Protein AF-A0A2N1SXP7-F1 (afdb_monomer)

Mean predicted aligned error: 11.72 Å

pLDDT: mean 85.47, std 11.16, range [32.25, 96.44]

Sequence (350 aa):
MTKESATSSKENAQSTKLSIAKMISTNVEEFRTEASKVFGAFSKKERSILKKLDGKCVESQSVLAAWENELLPLNNNLEEKHKDANFKKSLAKNLYLDKDEIQAELDQIITKRKAEILNKFILGVYPINKKFKKSVYKKQRKHLRMLVSKPEADILQLKNHQTDYLAYKAAAKKNNIAVIDPCDSKSVRKKVILQIEAEQRQVLTAESDRLYEIKNRLNSITAMSGGVLIDILDKKWDLITILSLRDQYEKAISKLPKKDANNAIKRLEIFDKETSSFRNEQTNKLVINAEQVSLATARTITKDIDSILLRVFDLTDKQKDQLTQNSKEYSELNKEQAAIIEKQNKRLNR

Solvent-accessible surface area (backbone atoms only — not comparable to full-atom values): 19303 Å² total; per-residue (Å²): 130,73,66,64,57,59,48,52,53,51,52,51,55,50,50,52,51,53,49,53,53,48,32,53,76,75,37,57,66,61,38,33,55,52,43,22,50,45,32,44,70,41,38,62,67,58,53,51,54,41,58,49,43,43,51,102,90,43,53,39,68,59,52,54,51,45,39,60,71,55,50,46,56,54,52,50,52,52,53,51,54,70,68,33,66,66,54,52,52,51,50,27,68,76,67,76,47,54,79,70,57,43,51,56,50,51,53,52,52,49,52,53,49,52,53,52,51,52,51,50,51,46,39,66,79,52,62,84,44,87,90,50,61,78,66,79,52,51,62,29,50,51,47,49,53,63,55,68,72,45,61,67,68,60,54,53,48,52,50,50,38,50,51,53,37,51,52,48,51,51,52,27,62,76,69,72,49,78,61,54,43,73,63,53,56,72,69,58,37,52,55,41,50,53,50,49,52,50,53,51,50,52,52,51,49,53,52,51,52,48,50,49,51,45,51,55,49,48,54,50,54,40,60,40,82,81,30,51,65,44,59,37,52,77,70,66,51,62,63,68,63,54,52,50,46,43,53,51,44,53,54,57,41,69,73,40,59,73,77,51,51,72,31,68,67,58,48,49,55,46,48,52,60,69,42,42,67,58,51,55,54,51,38,52,58,55,40,72,72,40,96,64,79,41,76,66,50,48,50,52,49,43,52,54,50,50,55,52,51,50,58,60,61,70,45,49,71,72,53,49,53,49,50,55,52,46,52,52,51,51,53,52,48,53,53,51,49,52,54,53,52,52,54,51,52,65,60,71,79,107

Radius of gyration: 40.03 Å; Cα contacts (8 Å, |Δi|>4): 187; chains: 1; bounding box: 95×48×109 Å

Nearest PDB structures (foldseek):
  8iyj-assembly1_U0  TM=1.983E-01  e=7.875E+00  Mus musculus
  7rro-assembly1_C8  TM=1.540E-01  e=6.904E+00  Bos taurus
  8iyj-assembly1_C1  TM=1.441E-01  e=5.793E+00  Mus musculus
  8to0-assembly1_AK  TM=1.659E-01  e=9.805E+00  Mus musculus

Foldseek 3Di:
DVPVVVVVVVVVLVVVLVVLVVCVVPPLVVLQVVLQVLLQLQAPVLVVLQVLLDAPPAHSLNLLVLCVPPLVVVLVVLVVCLPDPVNLVVCCVVVVDDSVVSNVVSVVVSVVVSVVSLVVSLCVRPPCDPVPDNPRCPRSSVSSVVLVPDDPVVSVSSSVSVSSNVSSVVSCVVVVHQHARPNDDPVVNVVSVVVVVVVVVVVVVVLVVLLVVLVVLLVVLCPPLPNLLVLCVVLPHDLVVLVVLLVQLVVVLVPDDPVLSPDPVSSVVSNCVSCVVVLVVSLVVVLVPDPDNDPVSSVVSSVSVVVSSVSQNPDDPVSSVVSVVSNVSNVVSVVVSVVSVVVVVVVVVD

Structure (mmCIF, N/CA/C/O backbone):
data_AF-A0A2N1SXP7-F1
#
_entry.id   AF-A0A2N1SXP7-F1
#
loop_
_atom_site.group_PDB
_atom_site.id
_atom_site.type_symbol
_atom_site.label_atom_id
_atom_site.label_alt_id
_atom_site.label_comp_id
_atom_site.label_asym_id
_atom_site.label_entity_id
_atom_site.label_seq_id
_atom_site.pdbx_PDB_ins_code
_atom_site.Cartn_x
_atom_site.Cartn_y
_atom_site.Cartn_z
_atom_site.occupancy
_atom_site.B_iso_or_equiv
_atom_site.auth_seq_id
_atom_site.auth_comp_id
_atom_site.auth_asym_id
_atom_site.auth_atom_id
_atom_site.pdbx_PDB_model_num
ATOM 1 N N . MET A 1 1 ? 25.575 -21.356 -22.640 1.00 39.72 1 MET A N 1
ATOM 2 C CA . MET A 1 1 ? 25.429 -20.201 -21.724 1.00 39.72 1 MET A CA 1
ATOM 3 C C . MET A 1 1 ? 24.212 -19.303 -22.020 1.00 39.72 1 MET A C 1
ATOM 5 O O . MET A 1 1 ? 24.028 -18.312 -21.337 1.00 39.72 1 MET A O 1
ATOM 9 N N . THR A 1 2 ? 23.320 -19.642 -22.963 1.00 38.91 2 THR A N 1
ATOM 10 C CA . THR A 1 2 ? 22.124 -18.834 -23.313 1.00 38.91 2 THR A CA 1
ATOM 11 C C . THR A 1 2 ? 20.831 -19.229 -22.586 1.00 38.91 2 THR A C 1
ATOM 13 O O . THR A 1 2 ? 19.856 -18.487 -22.636 1.00 38.91 2 THR A O 1
ATOM 16 N N . LYS A 1 3 ? 20.791 -20.382 -21.900 1.00 32.66 3 LYS A N 1
ATOM 17 C CA . LYS A 1 3 ? 19.609 -20.809 -21.126 1.00 32.66 3 LYS A CA 1
ATOM 18 C C . LYS A 1 3 ? 19.532 -20.166 -19.736 1.00 32.66 3 LYS A C 1
ATOM 20 O O . LYS A 1 3 ? 18.428 -19.872 -19.301 1.00 32.66 3 LYS A O 1
ATOM 25 N N . GLU A 1 4 ? 20.669 -19.891 -19.095 1.00 32.25 4 GLU A N 1
ATOM 26 C CA . GLU A 1 4 ? 20.727 -19.340 -17.728 1.00 32.25 4 GLU A CA 1
ATOM 27 C C . GLU A 1 4 ? 20.390 -17.839 -17.654 1.00 32.25 4 GLU A C 1
ATOM 29 O O . GLU A 1 4 ? 19.780 -17.391 -16.684 1.00 32.25 4 GLU A O 1
ATOM 34 N N . SER A 1 5 ? 20.687 -17.055 -18.699 1.00 38.09 5 SER A N 1
ATOM 35 C CA . SER A 1 5 ? 20.317 -15.629 -18.754 1.00 38.09 5 SER A CA 1
ATOM 36 C C . SER A 1 5 ? 18.810 -15.415 -18.968 1.00 38.09 5 SER A C 1
ATOM 38 O O . SER A 1 5 ? 18.220 -14.488 -18.410 1.00 38.09 5 SER A O 1
ATOM 40 N N . ALA A 1 6 ? 18.157 -16.307 -19.720 1.00 38.19 6 ALA A N 1
ATOM 41 C CA . ALA A 1 6 ? 16.719 -16.255 -19.981 1.00 38.19 6 ALA A CA 1
ATOM 42 C C . ALA A 1 6 ? 15.867 -16.711 -18.779 1.00 38.19 6 ALA A C 1
ATOM 44 O O . ALA A 1 6 ? 14.759 -16.202 -18.590 1.00 38.19 6 ALA A O 1
ATOM 45 N N . THR A 1 7 ? 16.364 -17.643 -17.956 1.00 36.84 7 THR A N 1
ATOM 46 C CA . THR A 1 7 ? 15.725 -18.031 -16.685 1.00 36.84 7 THR A CA 1
ATOM 47 C C . THR A 1 7 ? 15.916 -16.965 -15.608 1.00 36.84 7 THR A C 1
ATOM 49 O O . THR A 1 7 ? 14.930 -16.571 -14.990 1.00 36.84 7 THR A O 1
ATOM 52 N N . SER A 1 8 ? 17.116 -16.384 -15.483 1.00 38.94 8 SER A N 1
ATOM 53 C CA . SER A 1 8 ? 17.398 -15.289 -14.537 1.00 38.94 8 SER A CA 1
ATOM 54 C C . SER A 1 8 ? 16.545 -14.033 -14.795 1.00 38.94 8 SER A C 1
ATOM 56 O O . SER A 1 8 ? 16.007 -13.430 -13.865 1.00 38.94 8 SER A O 1
ATOM 58 N N . SER A 1 9 ? 16.326 -13.663 -16.064 1.00 47.19 9 SER A N 1
ATOM 59 C CA . SER A 1 9 ? 15.460 -12.529 -16.428 1.00 47.19 9 SER A CA 1
ATOM 60 C C . SER A 1 9 ? 13.975 -12.774 -16.106 1.00 47.19 9 SER A C 1
ATOM 62 O O . SER A 1 9 ? 13.274 -11.850 -15.683 1.00 47.19 9 SER A O 1
ATOM 64 N N . LYS A 1 10 ? 13.488 -14.014 -16.261 1.00 49.50 10 LYS A N 1
ATOM 65 C CA . LYS A 1 10 ? 12.099 -14.387 -15.938 1.00 49.50 10 LYS A CA 1
ATOM 66 C C . LYS A 1 10 ? 11.851 -14.463 -14.432 1.00 49.50 10 LYS A C 1
ATOM 68 O O . LYS A 1 10 ? 10.825 -13.962 -13.977 1.00 49.50 10 LYS A O 1
ATOM 73 N N . GLU A 1 11 ? 12.787 -15.022 -13.669 1.00 47.53 11 GLU A N 1
ATOM 74 C CA . GLU A 1 11 ? 12.708 -15.090 -12.204 1.00 47.53 11 GLU A CA 1
ATOM 75 C C . GLU A 1 11 ? 12.772 -13.697 -11.568 1.00 47.53 11 GLU A C 1
ATOM 77 O O . GLU A 1 11 ? 11.937 -13.376 -10.720 1.00 47.53 11 GLU A O 1
ATOM 82 N N . ASN A 1 12 ? 13.652 -12.816 -12.058 1.00 55.62 12 ASN A N 1
ATOM 83 C CA . ASN A 1 12 ? 13.701 -11.423 -11.608 1.00 55.62 12 ASN A CA 1
ATOM 84 C C . ASN A 1 12 ? 12.415 -10.658 -11.952 1.00 55.62 12 ASN A C 1
ATOM 86 O O . ASN A 1 12 ? 11.852 -9.991 -11.090 1.00 55.62 12 ASN A O 1
ATOM 90 N N . ALA A 1 13 ? 11.870 -10.804 -13.165 1.00 56.94 13 ALA A N 1
ATOM 91 C CA . ALA A 1 13 ? 10.614 -10.147 -13.535 1.00 56.94 13 ALA A CA 1
ATOM 92 C C . ALA A 1 13 ? 9.408 -10.644 -12.713 1.00 56.94 13 ALA A C 1
ATOM 94 O O . ALA A 1 13 ? 8.468 -9.884 -12.463 1.00 56.94 13 ALA A O 1
ATOM 95 N N . GLN A 1 14 ? 9.411 -11.913 -12.297 1.00 59.44 14 GLN A N 1
ATOM 96 C CA . GLN A 1 14 ? 8.364 -12.496 -11.460 1.00 59.44 14 GLN A CA 1
ATOM 97 C C . GLN A 1 14 ? 8.510 -12.074 -9.990 1.00 59.44 14 GLN A C 1
ATOM 99 O O . GLN A 1 14 ? 7.510 -11.718 -9.366 1.00 59.44 14 GLN A O 1
ATOM 104 N N . SER A 1 15 ? 9.742 -11.993 -9.483 1.00 61.88 15 SER A N 1
ATOM 105 C CA . SER A 1 15 ? 10.073 -11.442 -8.163 1.00 61.88 15 SER A CA 1
ATOM 106 C C . SER A 1 15 ? 9.672 -9.966 -8.037 1.00 61.88 15 SER A C 1
ATOM 108 O O . SER A 1 15 ? 8.954 -9.593 -7.107 1.00 61.88 15 SER A O 1
ATOM 110 N N . THR A 1 16 ? 10.000 -9.129 -9.029 1.00 65.38 16 THR A N 1
ATOM 111 C CA . THR A 1 16 ? 9.616 -7.707 -9.043 1.00 65.38 16 THR A CA 1
ATOM 112 C C . THR A 1 16 ? 8.096 -7.531 -9.098 1.00 65.38 16 THR A C 1
ATOM 114 O O . THR A 1 16 ? 7.543 -6.699 -8.383 1.00 65.38 16 THR A O 1
ATOM 117 N N . LYS A 1 17 ? 7.378 -8.350 -9.880 1.00 70.75 17 LYS A N 1
ATOM 118 C CA . LYS A 1 17 ? 5.903 -8.316 -9.929 1.00 70.75 17 LYS A CA 1
ATOM 119 C C . LYS A 1 17 ? 5.255 -8.719 -8.602 1.00 70.75 17 LYS A C 1
ATOM 121 O O . LYS A 1 17 ? 4.291 -8.074 -8.190 1.00 70.75 17 LYS A O 1
ATOM 126 N N . LEU A 1 18 ? 5.768 -9.760 -7.944 1.00 68.25 18 LEU A N 1
ATOM 127 C CA . LEU A 1 18 ? 5.296 -10.200 -6.625 1.00 68.25 18 LEU A CA 1
ATOM 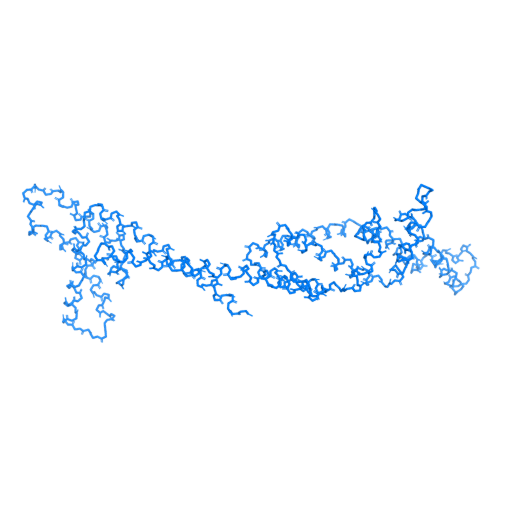128 C C . LEU A 1 18 ? 5.575 -9.139 -5.553 1.00 68.25 18 LEU A C 1
ATOM 130 O O . LEU A 1 18 ? 4.704 -8.852 -4.733 1.00 68.25 18 LEU A O 1
ATOM 134 N N . SER A 1 19 ? 6.745 -8.502 -5.613 1.00 77.62 19 SER A N 1
ATOM 135 C CA . SER A 1 19 ? 7.121 -7.388 -4.739 1.00 77.62 19 SER A CA 1
ATOM 136 C C . SER A 1 19 ? 6.182 -6.185 -4.905 1.00 77.62 19 SER A C 1
ATOM 138 O O . SER A 1 19 ? 5.612 -5.707 -3.925 1.00 77.62 19 SER A O 1
ATOM 140 N N . ILE A 1 20 ? 5.905 -5.766 -6.147 1.00 81.44 20 ILE A N 1
ATOM 141 C CA . ILE A 1 20 ? 4.976 -4.662 -6.442 1.00 81.44 20 ILE A CA 1
ATOM 142 C C . ILE A 1 20 ? 3.555 -4.974 -5.948 1.00 81.44 20 ILE A C 1
ATOM 144 O O . ILE A 1 20 ? 2.912 -4.124 -5.333 1.00 81.44 20 ILE A O 1
ATOM 148 N N . ALA A 1 21 ? 3.055 -6.190 -6.189 1.00 78.94 21 ALA A N 1
ATOM 149 C CA . ALA A 1 21 ? 1.725 -6.593 -5.730 1.00 78.94 21 ALA A CA 1
ATOM 150 C C . ALA A 1 21 ? 1.621 -6.568 -4.196 1.00 78.94 21 ALA A C 1
ATOM 152 O O . ALA A 1 21 ? 0.630 -6.079 -3.649 1.00 78.94 21 ALA A O 1
ATOM 153 N N . LYS A 1 22 ? 2.672 -7.026 -3.504 1.00 82.12 22 LYS A N 1
ATOM 154 C CA . LYS A 1 22 ? 2.757 -6.974 -2.043 1.00 82.12 22 LYS A CA 1
ATOM 155 C C . LYS A 1 22 ? 2.738 -5.530 -1.535 1.00 82.12 22 LYS A C 1
ATOM 157 O O . LYS A 1 22 ? 1.927 -5.230 -0.660 1.00 82.12 22 LYS A O 1
ATOM 162 N N . MET A 1 23 ? 3.535 -4.633 -2.126 1.00 81.00 23 MET A N 1
ATOM 163 C CA . MET A 1 23 ? 3.549 -3.209 -1.758 1.00 81.00 23 MET A CA 1
ATOM 164 C C . MET A 1 23 ? 2.167 -2.573 -1.906 1.00 81.00 23 MET A C 1
ATOM 166 O O . MET A 1 23 ? 1.692 -1.944 -0.971 1.00 81.00 23 MET A O 1
ATOM 170 N N . ILE A 1 24 ? 1.474 -2.805 -3.023 1.00 83.56 24 ILE A N 1
ATOM 171 C CA . ILE A 1 24 ? 0.128 -2.256 -3.246 1.00 83.56 24 ILE A CA 1
ATOM 172 C C . ILE A 1 24 ? -0.874 -2.766 -2.201 1.00 83.56 24 ILE A C 1
ATOM 174 O O . ILE A 1 24 ? -1.668 -1.983 -1.687 1.00 83.56 24 ILE A O 1
ATOM 178 N N . SER A 1 25 ? -0.824 -4.059 -1.866 1.00 79.81 25 SER A N 1
ATOM 179 C CA . SER A 1 25 ? -1.740 -4.660 -0.885 1.00 79.81 25 SER A CA 1
ATOM 180 C C . SER A 1 25 ? -1.491 -4.205 0.556 1.00 79.81 25 SER A C 1
ATOM 182 O O . SER A 1 25 ? -2.420 -4.170 1.357 1.00 79.81 2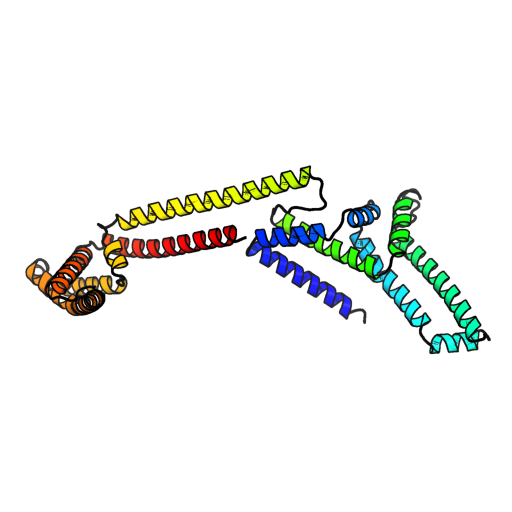5 SER A O 1
ATOM 184 N N . THR A 1 26 ? -0.241 -3.870 0.892 1.00 80.12 26 THR A N 1
ATOM 185 C CA . THR A 1 26 ? 0.163 -3.541 2.266 1.00 80.12 26 THR A CA 1
ATOM 186 C C . THR A 1 26 ? 0.172 -2.031 2.501 1.00 80.12 26 THR A C 1
ATOM 188 O O . THR A 1 26 ? -0.320 -1.567 3.528 1.00 80.12 26 THR A O 1
ATOM 191 N N . ASN A 1 27 ? 0.726 -1.254 1.564 1.00 81.19 27 ASN A N 1
ATOM 192 C CA . ASN A 1 27 ? 0.878 0.190 1.693 1.00 81.19 27 ASN A CA 1
ATOM 193 C C . ASN A 1 27 ? 0.987 0.912 0.335 1.00 81.19 27 ASN A C 1
ATOM 195 O O . ASN A 1 27 ? 2.045 0.975 -0.297 1.00 81.19 27 ASN A O 1
ATOM 199 N N . VAL A 1 28 ? -0.109 1.554 -0.072 1.00 86.75 28 VAL A N 1
ATOM 200 C CA . VAL A 1 28 ? -0.191 2.319 -1.327 1.00 86.75 28 VAL A CA 1
ATOM 201 C C . VAL A 1 28 ? 0.786 3.502 -1.365 1.00 86.75 28 VAL A C 1
ATOM 203 O O . VAL A 1 28 ? 1.298 3.831 -2.434 1.00 86.75 28 VAL A O 1
ATOM 206 N N . GLU A 1 29 ? 1.102 4.124 -0.226 1.00 85.44 29 GLU A N 1
ATOM 207 C CA . GLU A 1 29 ? 2.026 5.268 -0.187 1.00 85.44 29 GLU A CA 1
ATOM 208 C C . GLU A 1 29 ? 3.483 4.844 -0.404 1.00 85.44 29 GLU A C 1
ATOM 210 O O . GLU A 1 29 ? 4.230 5.511 -1.120 1.00 85.44 29 GLU A O 1
ATOM 215 N N . GLU A 1 30 ? 3.888 3.691 0.132 1.00 86.44 30 GLU A N 1
ATOM 216 C CA . GLU A 1 30 ? 5.207 3.118 -0.175 1.00 86.44 30 GLU A CA 1
ATOM 217 C C . GLU A 1 30 ? 5.323 2.816 -1.667 1.00 86.44 30 GLU A C 1
ATOM 219 O O . GLU A 1 30 ? 6.297 3.219 -2.304 1.00 86.44 30 GLU A O 1
ATOM 224 N N . PHE A 1 31 ? 4.281 2.224 -2.257 1.00 91.06 31 PHE A N 1
ATOM 225 C CA . PHE A 1 31 ? 4.228 2.020 -3.701 1.00 91.06 31 PHE A CA 1
ATOM 226 C C . PHE A 1 31 ? 4.354 3.343 -4.478 1.00 91.06 31 PHE A C 1
ATOM 228 O O . PHE A 1 31 ? 5.125 3.411 -5.433 1.00 91.06 31 PHE A O 1
ATOM 235 N N . ARG A 1 32 ? 3.652 4.411 -4.071 1.00 90.50 32 ARG A N 1
ATOM 236 C CA . ARG A 1 32 ? 3.746 5.739 -4.711 1.00 90.50 32 ARG A CA 1
ATOM 237 C C . ARG A 1 32 ? 5.157 6.311 -4.662 1.00 90.50 32 ARG A C 1
ATOM 239 O O . ARG A 1 32 ? 5.634 6.821 -5.677 1.00 90.50 32 ARG A O 1
ATOM 246 N N . THR A 1 33 ? 5.817 6.240 -3.507 1.00 89.94 33 THR A N 1
ATOM 247 C CA . THR A 1 33 ? 7.180 6.770 -3.353 1.00 89.94 33 THR A CA 1
ATOM 248 C C . THR A 1 33 ? 8.177 6.020 -4.229 1.00 89.94 33 THR A C 1
ATOM 250 O O . THR A 1 33 ? 8.955 6.654 -4.944 1.00 89.94 33 THR A O 1
ATOM 253 N N . GLU A 1 34 ? 8.113 4.690 -4.254 1.00 91.00 34 GLU A N 1
ATOM 254 C CA . GLU A 1 34 ? 9.023 3.875 -5.053 1.00 91.00 34 GLU A CA 1
ATOM 255 C C . GLU A 1 34 ? 8.752 4.026 -6.554 1.00 91.00 34 GLU A C 1
ATOM 257 O O . GLU A 1 34 ? 9.671 4.260 -7.340 1.00 91.00 34 GLU A O 1
ATOM 262 N N . ALA A 1 35 ? 7.480 4.028 -6.957 1.00 92.38 35 ALA A N 1
ATOM 263 C CA . ALA A 1 35 ? 7.091 4.271 -8.340 1.00 92.38 35 ALA A CA 1
ATOM 264 C C . ALA A 1 35 ? 7.537 5.663 -8.824 1.00 92.38 35 ALA A C 1
ATOM 266 O O . ALA A 1 35 ? 8.035 5.794 -9.941 1.00 92.38 35 ALA A O 1
ATOM 267 N N . SER A 1 36 ? 7.436 6.696 -7.979 1.00 92.31 36 SER A N 1
ATOM 268 C CA . SER A 1 36 ? 7.924 8.049 -8.285 1.00 92.31 36 SER A CA 1
ATOM 269 C C . SER A 1 36 ? 9.443 8.083 -8.494 1.00 92.31 36 SER A C 1
ATOM 271 O O . SER A 1 36 ? 9.917 8.714 -9.444 1.00 92.31 36 SER A O 1
ATOM 273 N N . LYS A 1 37 ? 10.221 7.353 -7.679 1.00 92.69 37 LYS A N 1
ATOM 274 C CA . LYS A 1 37 ? 11.676 7.213 -7.879 1.00 92.69 37 LYS A CA 1
ATOM 275 C C . LYS A 1 37 ? 11.997 6.524 -9.202 1.00 92.69 37 LYS A C 1
ATOM 277 O O . LYS A 1 37 ? 12.806 7.045 -9.965 1.00 92.69 37 LYS A O 1
ATOM 282 N N . VAL A 1 38 ? 11.331 5.408 -9.509 1.00 93.06 38 VAL A N 1
ATOM 283 C CA . VAL A 1 38 ? 11.503 4.678 -10.779 1.00 93.06 38 VAL A CA 1
ATOM 284 C C . VAL A 1 38 ? 11.144 5.569 -11.971 1.00 93.06 38 VAL A C 1
ATOM 286 O O . VAL A 1 38 ? 11.864 5.620 -12.969 1.00 93.06 38 VAL A O 1
ATOM 289 N N . PHE A 1 39 ? 10.062 6.342 -11.863 1.00 92.56 39 PHE A N 1
ATOM 290 C CA . PHE A 1 39 ? 9.667 7.297 -12.896 1.00 92.56 39 PHE A CA 1
ATOM 291 C C . PHE A 1 39 ? 10.703 8.419 -13.046 1.00 92.56 39 PHE A C 1
ATOM 293 O O . PHE A 1 39 ? 11.001 8.828 -14.169 1.00 92.56 39 PHE A O 1
ATOM 300 N N . GLY A 1 40 ? 11.287 8.887 -11.942 1.00 90.94 40 GLY A N 1
ATOM 301 C CA . GLY A 1 40 ? 12.367 9.871 -11.935 1.00 90.94 40 GLY A CA 1
ATOM 302 C C . GLY A 1 40 ? 13.667 9.362 -12.564 1.00 90.94 40 GLY A C 1
ATOM 303 O O . GLY A 1 40 ? 14.297 10.108 -13.313 1.00 90.94 40 GLY A O 1
ATOM 304 N N . ALA A 1 41 ? 14.034 8.101 -12.310 1.00 92.12 41 ALA A N 1
ATOM 305 C CA . ALA A 1 41 ? 15.226 7.461 -12.870 1.00 92.12 41 ALA A CA 1
ATOM 306 C C . ALA A 1 41 ? 15.163 7.369 -14.402 1.00 92.12 41 ALA A C 1
ATOM 308 O O . ALA A 1 41 ? 16.162 7.597 -15.081 1.00 92.12 41 ALA A O 1
ATOM 309 N N . PHE A 1 42 ? 13.973 7.124 -14.958 1.00 92.81 42 PHE A N 1
ATOM 310 C CA . PHE A 1 42 ? 13.761 7.146 -16.400 1.00 92.81 42 PHE A CA 1
ATOM 311 C C . PHE A 1 42 ? 13.580 8.581 -16.916 1.00 92.81 42 PHE A C 1
ATOM 313 O O . PHE A 1 42 ? 12.476 9.136 -16.944 1.00 92.81 42 PHE A O 1
ATOM 320 N N . SER A 1 43 ? 14.674 9.194 -17.359 1.00 91.94 43 SER A N 1
ATOM 321 C CA . SER A 1 43 ? 14.735 10.609 -17.721 1.00 91.94 43 SER A CA 1
ATOM 322 C C . SER A 1 43 ? 13.928 10.967 -18.979 1.00 91.94 43 SER A C 1
ATOM 324 O O . SER A 1 43 ? 13.685 10.157 -19.879 1.00 91.94 43 SER A O 1
ATOM 326 N N . LYS A 1 44 ? 13.582 12.256 -19.131 1.00 90.50 44 LYS A N 1
ATOM 327 C CA . LYS A 1 44 ? 12.914 12.766 -20.349 1.00 90.50 44 LYS A CA 1
ATOM 328 C C . LYS A 1 44 ? 13.716 12.502 -21.631 1.00 90.50 44 LYS A C 1
ATOM 330 O O . LYS A 1 44 ? 13.122 12.299 -22.692 1.00 90.50 44 LYS A O 1
ATOM 335 N N . LYS A 1 45 ? 15.053 12.532 -21.554 1.00 90.06 45 LYS A N 1
ATOM 336 C CA . LYS A 1 45 ? 15.936 12.304 -22.710 1.00 90.06 45 LYS A CA 1
ATOM 337 C C . LYS A 1 45 ? 15.848 10.853 -23.173 1.00 90.06 45 LYS A C 1
ATOM 339 O O . LYS A 1 45 ? 15.637 10.613 -24.358 1.00 90.06 45 LYS A O 1
ATOM 344 N N . GLU A 1 46 ? 15.938 9.910 -22.244 1.00 90.44 46 GLU A N 1
ATOM 345 C CA . GLU A 1 46 ? 15.808 8.475 -22.510 1.00 90.44 46 GLU A CA 1
ATOM 346 C C . GLU A 1 46 ? 14.424 8.129 -23.075 1.00 90.44 46 GLU A C 1
ATOM 348 O O . GLU A 1 46 ? 14.326 7.511 -24.137 1.00 90.44 46 GLU A O 1
ATOM 353 N N . ARG A 1 47 ? 13.353 8.650 -22.461 1.00 92.00 47 ARG A N 1
ATOM 354 C CA . ARG A 1 47 ? 11.976 8.533 -22.977 1.00 92.00 47 ARG A CA 1
ATOM 355 C C . ARG A 1 47 ? 11.847 9.049 -24.408 1.00 92.00 47 ARG A C 1
ATOM 357 O O . ARG A 1 47 ? 11.191 8.431 -25.242 1.00 92.00 47 ARG A O 1
ATOM 364 N N . SER A 1 48 ? 12.476 10.187 -24.709 1.00 90.88 48 SER A N 1
ATOM 365 C CA . SER A 1 48 ? 12.476 10.774 -26.054 1.00 90.88 48 SER A CA 1
ATOM 366 C C . SER A 1 48 ? 13.218 9.902 -27.067 1.00 90.88 48 SER A C 1
ATOM 368 O O . SER A 1 48 ? 12.773 9.789 -28.208 1.00 90.88 48 SER A O 1
ATOM 370 N N . ILE A 1 49 ? 14.334 9.282 -26.671 1.00 89.94 49 ILE A N 1
ATOM 371 C CA . ILE A 1 49 ? 15.090 8.356 -27.523 1.00 89.94 49 ILE A CA 1
ATOM 372 C C . ILE A 1 49 ? 14.221 7.149 -27.878 1.00 89.94 49 ILE A C 1
ATOM 374 O O . ILE A 1 49 ? 14.074 6.852 -29.061 1.00 89.94 49 ILE A O 1
ATOM 378 N N . LEU A 1 50 ? 13.590 6.515 -26.889 1.00 90.62 50 LEU A N 1
ATOM 379 C CA . LEU A 1 50 ? 12.741 5.342 -27.115 1.00 90.62 50 LEU A CA 1
ATOM 380 C C . LEU A 1 50 ? 11.496 5.687 -27.939 1.00 90.62 50 LEU A C 1
ATOM 382 O O . LEU A 1 50 ? 11.208 5.014 -28.924 1.00 90.62 50 LEU A O 1
ATOM 386 N N . LYS A 1 51 ? 10.857 6.830 -27.665 1.00 89.56 51 LYS A N 1
ATOM 387 C CA . LYS A 1 51 ? 9.726 7.326 -28.466 1.00 89.56 51 LYS A CA 1
ATOM 388 C C . LYS A 1 51 ? 10.082 7.573 -29.938 1.00 89.56 51 LYS A C 1
ATOM 390 O O . LYS A 1 51 ? 9.222 7.496 -30.809 1.00 89.56 51 LYS A O 1
ATOM 395 N N . LYS A 1 52 ? 11.341 7.907 -30.242 1.00 89.88 52 LYS A N 1
ATOM 396 C CA . LYS A 1 52 ? 11.827 8.075 -31.626 1.00 89.88 52 LYS A CA 1
ATOM 397 C C . LYS A 1 52 ? 12.088 6.746 -32.335 1.00 89.88 52 LYS A C 1
ATOM 399 O O . LYS A 1 52 ? 12.230 6.750 -33.560 1.00 89.88 52 LYS A O 1
ATOM 404 N N . LEU A 1 53 ? 12.198 5.650 -31.585 1.00 87.38 53 LEU A N 1
ATOM 405 C CA . LEU A 1 53 ? 12.268 4.301 -32.134 1.00 87.38 53 LEU A CA 1
ATOM 406 C C . LEU A 1 53 ? 10.869 3.779 -32.435 1.00 87.38 53 LEU A C 1
ATOM 408 O O . LEU A 1 53 ? 10.706 3.149 -33.469 1.00 87.38 53 LEU A O 1
ATOM 412 N N . ASP A 1 54 ? 9.866 4.117 -31.623 1.00 85.88 54 ASP A N 1
ATOM 413 C CA . ASP A 1 54 ? 8.491 3.677 -31.861 1.00 85.88 54 ASP A CA 1
ATOM 414 C C . ASP A 1 54 ? 8.039 3.956 -33.313 1.00 85.88 54 ASP A C 1
ATOM 416 O O . ASP A 1 54 ? 8.128 5.065 -33.863 1.00 85.88 54 ASP A O 1
ATOM 420 N N . GLY A 1 55 ? 7.583 2.891 -33.964 1.00 78.38 55 GLY A N 1
ATOM 421 C CA . GLY A 1 55 ? 7.028 2.888 -35.308 1.00 78.38 55 GLY A CA 1
ATOM 422 C C . GLY A 1 55 ? 5.559 2.474 -35.293 1.00 78.38 55 GLY A C 1
ATOM 423 O O . GLY A 1 55 ? 5.012 2.098 -34.267 1.00 78.38 55 GLY A O 1
ATOM 424 N N . LYS A 1 56 ? 4.906 2.479 -36.462 1.00 77.25 56 LYS A N 1
ATOM 425 C CA . LYS A 1 56 ? 3.486 2.082 -36.570 1.00 77.25 56 LYS A CA 1
ATOM 426 C C . LYS A 1 56 ? 3.185 0.649 -36.100 1.00 77.25 56 LYS A C 1
ATOM 428 O O . LYS A 1 56 ? 2.054 0.372 -35.734 1.00 77.25 56 LYS A O 1
ATOM 433 N N . CYS A 1 57 ? 4.170 -0.244 -36.174 1.00 71.75 57 CYS A N 1
ATOM 434 C CA . CYS A 1 57 ? 4.021 -1.673 -35.880 1.00 71.75 57 CYS A CA 1
ATOM 435 C C . CYS A 1 57 ? 5.185 -2.221 -35.040 1.00 71.75 57 CYS A C 1
ATOM 437 O O . CYS A 1 57 ? 5.326 -3.430 -34.919 1.00 71.75 57 CYS A O 1
ATOM 439 N N . VAL A 1 58 ? 6.068 -1.349 -34.545 1.00 80.62 58 VAL A N 1
ATOM 440 C CA . VAL A 1 58 ? 7.281 -1.746 -33.821 1.00 80.62 58 VAL A CA 1
ATOM 441 C C . VAL A 1 58 ? 7.372 -0.885 -32.575 1.00 80.62 58 VAL A C 1
ATOM 443 O O . VAL A 1 58 ? 7.454 0.339 -32.680 1.00 80.62 58 VAL A O 1
ATOM 446 N N . GLU A 1 59 ? 7.353 -1.529 -31.416 1.00 87.19 59 GLU A N 1
ATOM 447 C CA . GLU A 1 59 ? 7.507 -0.876 -30.120 1.00 87.19 59 GLU A CA 1
ATOM 448 C C . GLU A 1 59 ? 8.981 -0.855 -29.714 1.00 87.19 59 GLU A C 1
ATOM 450 O O . GLU A 1 59 ? 9.723 -1.814 -29.942 1.00 87.19 59 GLU A O 1
ATOM 455 N N . SER A 1 60 ? 9.417 0.225 -29.072 1.00 87.50 60 SER A N 1
ATOM 456 C CA . SER A 1 60 ? 10.784 0.377 -28.561 1.00 87.50 60 SER A CA 1
ATOM 457 C C . SER A 1 60 ? 11.222 -0.765 -27.639 1.00 87.50 60 SER A C 1
ATOM 459 O O . SER A 1 60 ? 12.381 -1.171 -27.706 1.00 87.50 60 SER A O 1
ATOM 461 N N . GLN A 1 61 ? 10.308 -1.345 -26.854 1.00 88.75 61 GLN A N 1
ATOM 462 C CA . GLN A 1 61 ? 10.597 -2.520 -26.027 1.00 88.75 61 GLN A CA 1
ATOM 463 C C . GLN A 1 61 ? 11.022 -3.726 -26.879 1.00 88.75 61 GLN A C 1
ATOM 465 O O . GLN A 1 61 ? 12.007 -4.393 -26.561 1.00 88.75 61 GLN A O 1
ATOM 470 N N . SER A 1 62 ? 10.326 -3.984 -27.990 1.00 87.06 62 SER A N 1
ATOM 471 C CA . SER A 1 62 ? 10.674 -5.057 -28.927 1.00 87.06 62 SER A CA 1
ATOM 472 C C . SER A 1 62 ? 12.017 -4.800 -29.608 1.00 87.06 62 SER A C 1
ATOM 474 O O . SER A 1 62 ? 12.776 -5.736 -29.833 1.00 87.06 62 SER A O 1
ATOM 476 N N . VAL A 1 63 ? 12.346 -3.535 -29.894 1.00 89.19 63 VAL A N 1
ATOM 477 C CA . VAL A 1 63 ? 13.644 -3.148 -30.473 1.00 89.19 63 VAL A CA 1
ATOM 478 C C . VAL A 1 63 ? 14.792 -3.439 -29.508 1.00 89.19 63 VAL A C 1
ATOM 480 O O . VAL A 1 63 ? 15.805 -3.994 -29.928 1.00 89.19 63 VAL A O 1
ATOM 483 N N . LEU A 1 64 ? 14.649 -3.083 -28.226 1.00 90.44 64 LEU A N 1
ATOM 484 C CA . LEU A 1 64 ? 15.670 -3.370 -27.212 1.00 90.44 64 LEU A CA 1
ATOM 485 C C . LEU A 1 64 ? 15.804 -4.874 -26.949 1.00 90.44 64 LEU A C 1
ATOM 487 O O . LEU A 1 64 ? 16.919 -5.367 -26.798 1.00 90.44 64 LEU A O 1
ATOM 491 N N . ALA A 1 65 ? 14.690 -5.611 -26.950 1.00 88.69 65 ALA A N 1
ATOM 492 C CA . ALA A 1 65 ? 14.716 -7.066 -26.840 1.00 88.69 65 ALA A CA 1
ATOM 493 C C . ALA A 1 65 ? 15.420 -7.716 -28.044 1.00 88.69 65 ALA A C 1
ATOM 495 O O . ALA A 1 65 ? 16.226 -8.623 -27.861 1.00 88.69 65 ALA A O 1
ATOM 496 N N . ALA A 1 66 ? 15.164 -7.244 -29.267 1.00 89.12 66 ALA A N 1
ATOM 497 C CA . ALA A 1 66 ? 15.857 -7.731 -30.458 1.00 89.12 66 ALA A CA 1
ATOM 498 C C . ALA A 1 66 ? 17.356 -7.388 -30.417 1.00 89.12 66 ALA A C 1
ATOM 500 O O . ALA A 1 66 ? 18.190 -8.212 -30.776 1.00 89.12 66 ALA A O 1
ATOM 501 N N . TRP A 1 67 ? 17.725 -6.198 -29.933 1.00 92.50 67 TRP A N 1
ATOM 502 C CA . TRP A 1 67 ? 19.130 -5.815 -29.765 1.00 92.50 67 TRP A CA 1
ATOM 503 C C . TRP A 1 67 ? 19.879 -6.774 -28.830 1.00 92.50 67 TRP A C 1
ATOM 505 O O . TRP A 1 67 ? 20.939 -7.276 -29.198 1.00 92.50 67 TRP A O 1
ATOM 515 N N . GLU A 1 68 ? 19.312 -7.067 -27.662 1.00 90.62 68 GLU A N 1
ATOM 516 C CA . GLU A 1 68 ? 19.926 -7.951 -26.667 1.00 90.62 68 GLU A CA 1
ATOM 517 C C . GLU A 1 68 ? 19.986 -9.414 -27.128 1.00 90.62 68 GLU A C 1
ATOM 519 O O . GLU A 1 68 ? 20.970 -10.099 -26.866 1.00 90.62 68 GLU A O 1
ATOM 524 N N . ASN A 1 69 ? 18.950 -9.904 -27.815 1.00 89.06 69 ASN A N 1
ATOM 525 C CA . ASN A 1 69 ? 18.867 -11.318 -28.191 1.00 89.06 69 ASN A CA 1
ATOM 526 C C . ASN A 1 69 ? 19.532 -11.637 -29.537 1.00 89.06 69 ASN A C 1
ATOM 528 O O . ASN A 1 69 ? 19.989 -12.760 -29.734 1.00 89.06 69 ASN A O 1
ATOM 532 N N . GLU A 1 70 ? 19.583 -10.683 -30.468 1.00 89.19 70 GLU A N 1
ATOM 533 C CA . GLU A 1 70 ? 20.083 -10.920 -31.827 1.00 89.19 70 GLU A CA 1
ATOM 534 C C . GLU A 1 70 ? 21.422 -10.227 -32.081 1.00 89.19 70 GLU A C 1
ATOM 536 O O . GLU A 1 70 ? 22.355 -10.858 -32.572 1.00 89.19 70 GLU A O 1
ATOM 541 N N . LEU A 1 71 ? 21.546 -8.935 -31.758 1.00 88.94 71 LEU A N 1
ATOM 542 C CA . LEU A 1 71 ? 22.737 -8.163 -32.122 1.00 88.94 71 LEU A CA 1
ATOM 543 C C . LEU A 1 71 ? 23.881 -8.336 -31.120 1.00 88.94 71 LEU A C 1
ATOM 545 O O . LEU A 1 71 ? 25.031 -8.520 -31.525 1.00 88.94 71 LEU A O 1
ATOM 549 N N . LEU A 1 72 ? 23.574 -8.267 -29.826 1.00 89.25 72 LEU A N 1
ATOM 550 C CA . LEU A 1 72 ? 24.570 -8.335 -28.763 1.00 89.25 72 LEU A CA 1
ATOM 551 C C . LEU A 1 72 ? 25.373 -9.653 -28.780 1.00 89.25 72 LEU A C 1
ATOM 553 O O . LEU A 1 72 ? 26.602 -9.580 -28.775 1.00 89.25 72 LEU A O 1
ATOM 557 N N . PRO A 1 73 ? 24.762 -10.849 -28.920 1.00 90.88 73 PRO A N 1
ATOM 558 C CA . PRO A 1 73 ? 25.514 -12.103 -28.938 1.00 90.88 73 PRO A CA 1
ATOM 559 C C . PRO A 1 73 ? 26.431 -12.218 -30.160 1.00 90.88 73 PRO A C 1
ATOM 561 O O . PRO A 1 73 ? 27.524 -12.773 -30.067 1.00 90.88 73 PRO A O 1
ATOM 564 N N . LEU A 1 74 ? 26.009 -11.673 -31.307 1.00 88.56 74 LEU A N 1
ATOM 565 C CA . LEU A 1 74 ? 26.826 -11.649 -32.520 1.00 88.56 74 LEU A CA 1
ATOM 566 C C . LEU A 1 74 ? 28.046 -10.738 -32.360 1.00 88.56 74 LEU A C 1
ATOM 568 O O . LEU A 1 74 ? 29.138 -11.105 -32.790 1.00 88.56 74 LEU A O 1
ATOM 572 N N . ASN A 1 75 ? 27.875 -9.578 -31.722 1.00 87.44 75 ASN A N 1
ATOM 573 C CA . ASN A 1 75 ? 28.988 -8.684 -31.415 1.00 87.44 75 ASN A CA 1
ATOM 574 C C . ASN A 1 75 ? 29.951 -9.310 -30.400 1.00 87.44 75 ASN A C 1
ATOM 576 O O . ASN A 1 75 ? 31.158 -9.252 -30.617 1.00 87.44 75 ASN A O 1
ATOM 580 N N . ASN A 1 76 ? 29.433 -9.959 -29.354 1.00 88.56 76 ASN A N 1
ATOM 581 C CA . ASN A 1 76 ? 30.257 -10.618 -28.340 1.00 88.56 76 ASN A CA 1
ATOM 582 C C . ASN A 1 76 ? 31.065 -11.775 -28.934 1.00 88.56 76 ASN A C 1
ATOM 584 O O . ASN A 1 76 ? 32.259 -11.863 -28.687 1.00 88.56 76 ASN A O 1
ATOM 588 N N . ASN A 1 77 ? 30.465 -12.594 -29.801 1.00 88.88 77 ASN A N 1
ATOM 589 C CA . ASN A 1 77 ? 31.190 -13.659 -30.499 1.00 88.88 77 ASN A CA 1
ATOM 590 C C . ASN A 1 77 ? 32.306 -13.093 -31.398 1.00 88.88 77 ASN A C 1
ATOM 592 O O . ASN A 1 77 ? 33.423 -13.604 -31.401 1.00 88.88 77 ASN A O 1
ATOM 596 N N . LEU A 1 78 ? 32.051 -11.995 -32.121 1.00 86.44 78 LEU A N 1
ATOM 597 C CA . LEU A 1 78 ? 33.100 -11.337 -32.909 1.00 86.44 78 LEU A CA 1
ATOM 598 C C . LEU A 1 78 ? 34.242 -10.802 -32.037 1.00 86.44 78 LEU A C 1
ATOM 600 O O . LEU A 1 78 ? 35.397 -10.931 -32.427 1.00 86.44 78 LEU A O 1
ATOM 604 N N . GLU A 1 79 ? 33.936 -10.239 -30.869 1.00 86.25 79 GLU A N 1
ATOM 605 C CA . GLU A 1 79 ? 34.934 -9.783 -29.893 1.00 86.25 79 GLU A CA 1
ATOM 606 C C . GLU A 1 79 ? 35.704 -10.939 -29.238 1.00 86.25 79 GLU A C 1
ATOM 608 O O . GLU A 1 79 ? 36.906 -10.843 -29.005 1.00 86.25 79 GLU A O 1
ATOM 613 N N . GLU A 1 80 ? 35.051 -12.065 -28.967 1.00 88.62 80 GLU A N 1
ATOM 614 C CA . GLU A 1 80 ? 35.719 -13.275 -28.483 1.00 88.62 80 GLU A CA 1
ATOM 615 C C . GLU A 1 80 ? 36.691 -13.814 -29.536 1.00 88.62 80 GLU A C 1
ATOM 617 O O . GLU A 1 80 ? 37.845 -14.109 -29.226 1.00 88.62 80 GLU A O 1
ATOM 622 N N . LYS A 1 81 ? 36.265 -13.868 -30.806 1.00 84.12 81 LYS A N 1
ATOM 623 C CA . LYS A 1 81 ? 37.131 -14.253 -31.930 1.00 84.12 81 LYS A CA 1
ATOM 624 C C . LYS A 1 81 ? 38.241 -13.242 -32.189 1.00 84.12 81 LYS A C 1
ATOM 626 O O . LYS A 1 81 ? 39.334 -13.647 -32.574 1.00 84.12 81 LYS A O 1
ATOM 631 N N . HIS A 1 82 ? 38.001 -11.959 -31.923 1.00 82.88 82 HIS A N 1
ATOM 632 C CA . HIS A 1 82 ? 39.037 -10.926 -31.950 1.00 82.88 82 HIS A CA 1
ATOM 633 C C . HIS A 1 82 ? 40.145 -11.196 -30.932 1.00 82.88 82 HIS A C 1
ATOM 635 O O . HIS A 1 82 ? 41.316 -10.964 -31.219 1.00 82.88 82 HIS A O 1
ATOM 641 N N . LYS A 1 83 ? 39.791 -11.707 -29.750 1.00 85.56 83 LYS A N 1
ATOM 642 C CA . LYS A 1 83 ? 40.723 -11.956 -28.639 1.00 85.56 83 LYS A CA 1
ATOM 643 C C . LYS A 1 83 ? 41.365 -13.347 -28.673 1.00 85.56 83 LYS A C 1
ATOM 645 O O . LYS A 1 83 ? 42.377 -13.558 -28.007 1.00 85.56 83 LYS A O 1
ATOM 650 N N . ASP A 1 84 ? 40.824 -14.280 -29.452 1.00 89.00 84 ASP A N 1
ATOM 651 C CA . ASP A 1 84 ? 41.301 -15.663 -29.543 1.00 89.00 84 ASP A CA 1
ATOM 652 C C . ASP A 1 84 ? 42.675 -15.766 -30.241 1.00 89.00 84 ASP A C 1
ATOM 654 O O . ASP A 1 84 ? 42.826 -15.560 -31.449 1.00 89.00 84 ASP A O 1
ATOM 658 N N . ALA A 1 85 ? 43.701 -16.135 -29.469 1.00 83.50 85 ALA A N 1
ATOM 659 C CA . ALA A 1 85 ? 45.068 -16.292 -29.958 1.00 83.50 85 ALA A CA 1
ATOM 660 C C . ALA A 1 85 ? 45.218 -17.429 -30.984 1.00 83.50 85 ALA A C 1
ATOM 662 O O . ALA A 1 85 ? 46.075 -17.349 -31.867 1.00 83.50 85 ALA A O 1
ATOM 663 N N . ASN A 1 86 ? 44.398 -18.481 -30.895 1.00 85.19 86 ASN A N 1
ATOM 664 C CA . ASN A 1 86 ? 44.439 -19.591 -31.845 1.00 85.19 86 ASN A CA 1
ATOM 665 C C . ASN A 1 86 ? 43.836 -19.179 -33.186 1.00 85.19 86 ASN A C 1
ATOM 667 O O . ASN A 1 86 ? 44.383 -19.519 -34.236 1.00 85.19 86 ASN A O 1
ATOM 671 N N . PHE A 1 87 ? 42.766 -18.381 -33.153 1.00 83.81 87 PHE A N 1
ATOM 672 C CA . PHE A 1 87 ? 42.183 -17.793 -34.354 1.00 83.81 87 PHE A CA 1
ATOM 673 C C . PHE A 1 87 ? 43.194 -16.893 -35.075 1.00 83.81 87 PHE A C 1
ATOM 675 O O . PHE A 1 87 ? 43.440 -17.102 -36.263 1.00 83.81 87 PHE A O 1
ATOM 682 N N . LYS A 1 88 ? 43.874 -15.987 -34.353 1.00 83.62 88 LYS A N 1
ATOM 683 C CA . LYS A 1 88 ? 44.935 -15.132 -34.926 1.00 83.62 88 LYS A CA 1
ATOM 684 C C . LYS A 1 88 ? 46.067 -15.942 -35.557 1.00 83.62 88 LYS A C 1
ATOM 686 O O . LYS A 1 88 ? 46.462 -15.654 -36.679 1.00 83.62 88 LYS 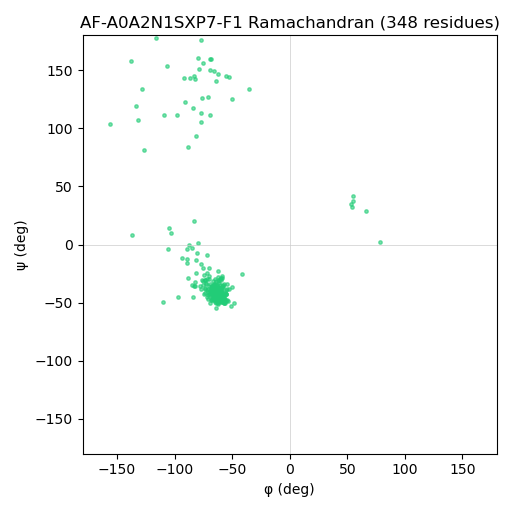A O 1
ATOM 691 N N . LYS A 1 89 ? 46.557 -16.988 -34.877 1.00 84.06 89 LYS A N 1
ATOM 692 C CA . LYS A 1 89 ? 47.613 -17.879 -35.402 1.00 84.06 89 LYS A CA 1
ATOM 693 C C . LYS A 1 89 ? 47.173 -18.648 -36.649 1.00 84.06 89 LYS A C 1
ATOM 695 O O . LYS A 1 89 ? 47.967 -18.817 -37.570 1.00 84.06 89 LYS A O 1
ATOM 700 N N . SER A 1 90 ? 45.928 -19.123 -36.691 1.00 84.69 90 SER A N 1
ATOM 701 C CA . SER A 1 90 ? 45.396 -19.802 -37.876 1.00 84.69 90 SER A CA 1
ATOM 702 C C . SER A 1 90 ? 45.266 -18.844 -39.056 1.00 84.69 90 SER A C 1
ATOM 704 O O . SER A 1 90 ? 45.572 -19.224 -40.183 1.00 84.69 90 SER A O 1
ATOM 706 N N . LEU A 1 91 ? 44.819 -17.613 -38.804 1.00 82.50 91 LEU A N 1
ATOM 707 C CA . LEU A 1 91 ? 44.670 -16.588 -39.833 1.00 82.50 91 LEU A CA 1
ATOM 708 C C . LEU A 1 91 ? 46.042 -16.166 -40.380 1.00 82.50 91 LEU A C 1
ATOM 710 O O . LEU A 1 91 ? 46.215 -16.110 -41.593 1.00 82.50 91 LEU A O 1
ATOM 714 N N . ALA A 1 92 ? 47.031 -16.011 -39.489 1.00 82.31 92 ALA A N 1
ATOM 715 C CA . ALA A 1 92 ? 48.436 -15.765 -39.817 1.00 82.31 92 ALA A CA 1
ATOM 716 C C . ALA A 1 92 ? 48.986 -16.768 -40.823 1.00 82.31 92 ALA A C 1
ATOM 718 O O . ALA A 1 92 ? 49.526 -16.416 -41.868 1.00 82.31 92 ALA A O 1
ATOM 719 N N . LYS A 1 93 ? 48.810 -18.047 -40.484 1.00 83.81 93 LYS A N 1
ATOM 720 C CA . LYS A 1 93 ? 49.350 -19.167 -41.240 1.00 83.81 93 LYS A CA 1
ATOM 721 C C . LYS A 1 93 ? 48.683 -19.301 -42.607 1.00 83.81 93 LYS A C 1
ATOM 723 O O . LYS A 1 93 ? 49.354 -19.657 -43.565 1.00 83.81 93 LYS A O 1
ATOM 728 N N . ASN A 1 94 ? 47.381 -19.033 -42.688 1.00 83.56 94 ASN A N 1
ATOM 729 C CA . ASN A 1 94 ? 46.609 -19.199 -43.919 1.00 83.56 94 ASN A CA 1
ATOM 730 C C . ASN A 1 94 ? 46.748 -18.014 -44.885 1.00 83.56 94 ASN A C 1
ATOM 732 O O . ASN A 1 94 ? 46.523 -18.194 -46.078 1.00 83.56 94 ASN A O 1
ATOM 736 N N . LEU A 1 95 ? 47.081 -16.822 -44.382 1.00 81.44 95 LEU A N 1
ATOM 737 C CA . LEU A 1 95 ? 47.233 -15.608 -45.191 1.00 81.44 95 LEU A CA 1
ATOM 738 C C . LEU A 1 95 ? 48.695 -15.192 -45.410 1.00 81.44 95 LEU A C 1
ATOM 740 O O . LEU A 1 95 ? 48.925 -14.253 -46.161 1.00 81.44 95 LEU A O 1
ATOM 744 N N . TYR A 1 96 ? 49.661 -15.895 -44.805 1.00 80.94 96 TYR A N 1
ATOM 745 C CA . TYR A 1 96 ? 51.099 -15.590 -44.883 1.00 80.94 96 TYR A CA 1
ATOM 746 C C . TYR A 1 96 ? 51.441 -14.151 -44.465 1.00 80.94 96 TYR A C 1
ATOM 748 O O . TYR A 1 96 ? 52.248 -13.488 -45.107 1.00 80.94 96 TYR A O 1
ATOM 756 N N . LEU A 1 97 ? 50.810 -13.677 -43.391 1.00 81.44 97 LEU A N 1
ATOM 757 C CA . LEU A 1 97 ? 50.987 -12.321 -42.870 1.00 81.44 97 LEU A CA 1
ATOM 758 C C . LEU A 1 97 ? 51.812 -12.323 -41.578 1.00 81.44 97 LEU A C 1
ATOM 760 O O . LEU A 1 97 ? 51.783 -13.295 -40.812 1.00 81.44 97 LEU A O 1
ATOM 764 N N . ASP A 1 98 ? 52.487 -11.208 -41.303 1.00 80.88 98 ASP A N 1
ATOM 765 C CA . ASP A 1 98 ? 53.180 -10.988 -40.033 1.00 80.88 98 ASP A CA 1
ATOM 766 C C . ASP A 1 98 ? 52.200 -10.666 -38.894 1.00 80.88 98 ASP A C 1
ATOM 768 O O . ASP A 1 98 ? 51.080 -10.199 -39.109 1.00 80.88 98 ASP A O 1
ATOM 772 N N . LYS A 1 99 ? 52.608 -10.914 -37.638 1.00 75.06 99 LYS A N 1
ATOM 773 C CA . LYS A 1 99 ? 51.743 -10.768 -36.442 1.00 75.06 99 LYS A CA 1
ATOM 774 C C . LYS A 1 99 ? 51.069 -9.397 -36.330 1.00 75.06 99 LYS A C 1
ATOM 776 O O . LYS A 1 99 ? 49.901 -9.344 -35.939 1.00 75.06 99 LYS A O 1
ATOM 781 N N . ASP A 1 100 ? 51.782 -8.333 -36.681 1.00 76.50 100 ASP A N 1
ATOM 782 C CA . ASP A 1 100 ? 51.281 -6.960 -36.597 1.00 76.50 100 ASP A CA 1
ATOM 783 C C . ASP A 1 100 ? 50.341 -6.623 -37.769 1.00 76.50 100 ASP A C 1
ATOM 785 O O . ASP A 1 100 ? 49.312 -5.973 -37.574 1.00 76.50 100 ASP A O 1
ATOM 789 N N . GLU A 1 101 ? 50.615 -7.160 -38.963 1.00 80.31 101 GLU A N 1
ATOM 790 C CA . GLU A 1 101 ? 49.752 -7.024 -40.146 1.00 80.31 101 GLU A CA 1
ATOM 791 C C . GLU A 1 101 ? 48.419 -7.760 -39.959 1.00 80.31 101 GLU A C 1
ATOM 793 O O . GLU A 1 101 ? 47.356 -7.244 -40.303 1.00 80.31 101 GLU A O 1
ATOM 798 N N . ILE A 1 102 ? 48.446 -8.935 -39.321 1.00 82.50 102 ILE A N 1
ATOM 799 C CA . ILE A 1 102 ? 47.234 -9.703 -39.003 1.00 82.50 102 ILE A CA 1
ATOM 800 C C . ILE A 1 102 ? 46.346 -8.945 -38.036 1.00 82.50 102 ILE A C 1
ATOM 802 O O . ILE A 1 102 ? 45.128 -9.005 -38.175 1.00 82.50 102 ILE A O 1
ATOM 806 N N . GLN A 1 103 ? 46.922 -8.263 -37.044 1.00 83.12 103 GLN A N 1
ATOM 807 C CA . GLN A 1 103 ? 46.128 -7.493 -36.094 1.00 83.12 103 GLN A CA 1
ATOM 808 C C . GLN A 1 103 ? 45.392 -6.354 -36.812 1.00 83.12 103 GLN A C 1
ATOM 810 O O . GLN A 1 103 ? 44.185 -6.209 -36.622 1.00 83.12 103 GLN A O 1
ATOM 815 N N . ALA A 1 104 ? 46.083 -5.625 -37.694 1.00 84.31 104 ALA A N 1
ATOM 816 C CA . ALA A 1 104 ? 45.486 -4.555 -38.488 1.00 84.31 104 ALA A CA 1
ATOM 817 C C . ALA A 1 104 ? 44.391 -5.064 -39.449 1.00 84.31 104 ALA A C 1
ATOM 819 O O . ALA A 1 104 ? 43.303 -4.487 -39.510 1.00 84.31 104 ALA A O 1
ATOM 820 N N . GLU A 1 105 ? 44.634 -6.165 -40.164 1.00 84.31 105 GLU A N 1
ATOM 821 C CA . GLU A 1 105 ? 43.646 -6.777 -41.066 1.00 84.31 105 GLU A CA 1
ATOM 822 C C . GLU A 1 105 ? 42.431 -7.327 -40.309 1.00 84.31 105 GLU A C 1
ATOM 824 O O . GLU A 1 105 ? 41.277 -7.144 -40.704 1.00 84.31 105 GLU A O 1
ATOM 829 N N . LEU A 1 106 ? 42.665 -7.961 -39.162 1.00 85.94 106 LEU A N 1
ATOM 830 C CA . LEU A 1 106 ? 41.614 -8.499 -38.309 1.00 85.94 106 LEU A CA 1
ATOM 831 C C . LEU A 1 106 ? 40.736 -7.379 -37.723 1.00 85.94 106 LEU A C 1
ATOM 833 O O . LEU A 1 106 ? 39.510 -7.528 -37.693 1.00 85.94 106 LEU A O 1
ATOM 837 N N . ASP A 1 107 ? 41.322 -6.236 -37.358 1.00 86.50 107 ASP A N 1
ATOM 838 C CA . ASP A 1 107 ? 40.587 -5.034 -36.944 1.00 86.50 107 ASP A CA 1
ATOM 839 C C . ASP A 1 107 ? 39.693 -4.492 -38.074 1.00 86.50 107 ASP A C 1
ATOM 841 O O . ASP A 1 107 ? 38.517 -4.168 -37.846 1.00 86.50 107 ASP A O 1
ATOM 845 N N . GLN A 1 108 ? 40.194 -4.452 -39.315 1.00 87.81 108 GLN A N 1
ATOM 846 C CA . GLN A 1 108 ? 39.412 -4.029 -40.483 1.00 87.81 108 GLN A CA 1
ATOM 847 C C . GLN A 1 108 ? 38.259 -4.994 -40.792 1.00 87.81 108 GLN A C 1
ATOM 849 O O . GLN A 1 108 ? 37.113 -4.559 -40.972 1.00 87.81 108 GLN A O 1
ATOM 854 N N . ILE A 1 109 ? 38.528 -6.304 -40.813 1.00 87.31 109 ILE A N 1
ATOM 855 C CA . ILE A 1 109 ? 37.526 -7.346 -41.084 1.00 87.31 109 ILE A CA 1
ATOM 856 C C . ILE A 1 109 ? 36.415 -7.300 -40.037 1.00 87.31 109 ILE A C 1
ATOM 858 O O . ILE A 1 109 ? 35.231 -7.329 -40.389 1.00 87.31 109 ILE A O 1
ATOM 862 N N . ILE A 1 110 ? 36.766 -7.189 -38.755 1.00 87.69 110 ILE A N 1
ATOM 863 C CA . ILE A 1 110 ? 35.782 -7.131 -37.671 1.00 87.69 110 ILE A CA 1
ATOM 864 C C . ILE A 1 110 ? 34.973 -5.841 -37.738 1.00 87.69 110 ILE A C 1
ATOM 866 O O . ILE A 1 110 ? 33.749 -5.890 -37.602 1.00 87.69 110 ILE A O 1
ATOM 870 N N . THR A 1 111 ? 35.603 -4.706 -38.041 1.00 88.06 111 THR A N 1
ATOM 871 C CA . THR A 1 111 ? 34.894 -3.434 -38.238 1.00 88.06 111 THR A CA 1
ATOM 872 C C . THR A 1 111 ? 33.878 -3.535 -39.378 1.00 88.06 111 THR A C 1
ATOM 874 O O . THR A 1 111 ? 32.700 -3.198 -39.203 1.00 88.06 111 THR A O 1
ATOM 877 N N . LYS A 1 112 ? 34.288 -4.076 -40.533 1.00 89.94 112 LYS A N 1
ATOM 878 C CA . LYS A 1 112 ? 33.399 -4.301 -41.680 1.00 89.94 112 LYS A CA 1
ATOM 879 C C . LYS A 1 112 ? 32.264 -5.258 -41.322 1.00 89.94 112 LYS A C 1
ATOM 881 O O . LYS A 1 112 ? 31.099 -4.977 -41.613 1.00 89.94 112 LYS A O 1
ATOM 886 N N . ARG A 1 113 ? 32.575 -6.359 -40.636 1.00 89.88 113 ARG A N 1
ATOM 887 C CA . ARG A 1 113 ? 31.581 -7.370 -40.277 1.00 89.88 113 ARG A CA 1
ATOM 888 C C . ARG A 1 113 ? 30.561 -6.851 -39.268 1.00 89.88 113 ARG A C 1
ATOM 890 O O . ARG A 1 113 ? 29.367 -7.089 -39.449 1.00 89.88 113 ARG A O 1
ATOM 897 N N . LYS A 1 114 ? 30.991 -6.086 -38.263 1.00 88.19 114 LYS A N 1
ATOM 898 C CA . LYS A 1 114 ? 30.091 -5.390 -37.332 1.00 88.19 114 LYS A CA 1
ATOM 899 C C . LYS A 1 114 ? 29.151 -4.438 -38.070 1.00 88.19 114 LYS A C 1
ATOM 901 O O . LYS A 1 114 ? 27.949 -4.443 -37.806 1.00 88.19 114 LYS A O 1
ATOM 906 N N . ALA A 1 115 ? 29.657 -3.673 -39.039 1.00 88.38 115 ALA A N 1
ATOM 907 C CA . ALA A 1 115 ? 28.828 -2.781 -39.850 1.00 88.38 115 ALA A CA 1
ATOM 908 C C . ALA A 1 115 ? 27.793 -3.543 -40.705 1.00 88.38 115 ALA A C 1
ATOM 910 O O . ALA A 1 115 ? 26.642 -3.110 -40.825 1.00 88.38 115 ALA A O 1
ATOM 911 N N . GLU A 1 116 ? 28.163 -4.692 -41.279 1.00 90.19 116 GLU A N 1
ATOM 912 C CA . GLU A 1 116 ? 27.240 -5.562 -42.021 1.00 90.19 116 GLU A CA 1
ATOM 913 C C . GLU A 1 116 ? 26.139 -6.140 -41.128 1.00 90.19 116 GLU A C 1
ATOM 915 O O . GLU A 1 116 ? 24.961 -6.077 -41.490 1.00 90.19 116 GLU A O 1
ATOM 920 N N . ILE A 1 117 ? 26.507 -6.686 -39.964 1.00 89.75 117 ILE A N 1
ATOM 921 C CA . ILE A 1 117 ? 25.557 -7.260 -39.001 1.00 89.75 117 ILE A CA 1
ATOM 922 C C . ILE A 1 117 ? 24.603 -6.176 -38.505 1.00 89.75 117 ILE A C 1
ATOM 924 O O . ILE A 1 117 ? 23.391 -6.378 -38.531 1.00 89.75 117 ILE A O 1
ATOM 928 N N . LEU A 1 118 ? 25.124 -4.999 -38.150 1.00 89.25 118 LEU A N 1
ATOM 929 C CA . LEU A 1 118 ? 24.312 -3.857 -37.742 1.00 89.25 118 LEU A CA 1
ATOM 930 C C . LEU A 1 118 ? 23.295 -3.473 -38.824 1.00 89.25 118 LEU A C 1
ATOM 932 O O . LEU A 1 118 ? 22.117 -3.265 -38.533 1.00 89.25 118 LEU A O 1
ATOM 936 N N . ASN A 1 119 ? 23.719 -3.395 -40.087 1.00 88.88 119 ASN A N 1
ATOM 937 C CA . ASN A 1 119 ? 22.810 -3.073 -41.184 1.00 88.88 119 ASN A CA 1
ATOM 938 C C . ASN A 1 119 ? 21.751 -4.161 -41.402 1.00 88.88 119 ASN A C 1
ATOM 940 O O . ASN A 1 119 ? 20.587 -3.818 -41.609 1.00 88.88 119 ASN A O 1
ATOM 944 N N . LYS A 1 120 ? 22.116 -5.447 -41.314 1.00 88.75 120 LYS A N 1
ATOM 945 C CA . LYS A 1 120 ? 21.155 -6.560 -41.387 1.00 88.75 120 LYS A CA 1
ATOM 946 C C . LYS A 1 120 ? 20.136 -6.497 -40.252 1.00 88.75 120 LYS A C 1
ATOM 948 O O . LYS A 1 120 ? 18.943 -6.559 -40.525 1.00 88.75 120 LYS A O 1
ATOM 953 N N . PHE A 1 121 ? 20.592 -6.279 -39.020 1.00 90.31 121 PHE A N 1
ATOM 954 C CA . PHE A 1 121 ? 19.737 -6.117 -37.845 1.00 90.31 121 PHE A CA 1
ATOM 955 C C . PHE A 1 121 ? 18.740 -4.962 -38.019 1.00 90.31 121 PHE A C 1
ATOM 957 O O . PHE A 1 121 ? 17.533 -5.144 -37.884 1.00 90.31 121 PHE A O 1
ATOM 964 N N . ILE A 1 122 ? 19.215 -3.778 -38.423 1.00 88.94 122 ILE A N 1
ATOM 965 C CA . ILE A 1 122 ? 18.348 -2.610 -38.649 1.00 88.94 122 ILE A CA 1
ATOM 966 C C . ILE A 1 122 ? 17.294 -2.886 -39.729 1.00 88.94 122 ILE A C 1
ATOM 968 O O . ILE A 1 122 ? 16.168 -2.401 -39.618 1.00 88.94 122 ILE A O 1
ATOM 972 N N . LEU A 1 123 ? 17.652 -3.618 -40.787 1.00 87.44 123 LEU A N 1
ATOM 973 C CA . LEU A 1 123 ? 16.717 -4.002 -41.845 1.00 87.44 123 LEU A CA 1
ATOM 974 C C . LEU A 1 123 ? 15.738 -5.092 -41.397 1.00 87.44 123 LEU A C 1
ATOM 976 O O . LEU A 1 123 ? 14.609 -5.089 -41.878 1.00 87.44 123 LEU A O 1
ATOM 980 N N . GLY A 1 124 ? 16.140 -5.969 -40.477 1.00 85.88 124 GLY A N 1
ATOM 981 C CA . GLY A 1 124 ? 15.255 -6.940 -39.833 1.00 85.88 124 GLY A CA 1
ATOM 982 C C . GLY A 1 124 ? 14.193 -6.256 -38.973 1.00 85.88 124 GLY A C 1
ATOM 983 O O . GLY A 1 124 ? 13.004 -6.491 -39.163 1.00 85.88 124 GLY A O 1
ATOM 984 N N . VAL A 1 125 ? 14.609 -5.327 -38.104 1.00 85.50 125 VAL A N 1
ATOM 985 C CA . VAL A 1 125 ? 13.699 -4.567 -37.226 1.00 85.50 125 VAL A CA 1
ATOM 986 C C . VAL A 1 125 ? 12.832 -3.576 -38.018 1.00 85.50 125 VAL A C 1
ATOM 988 O O . VAL A 1 125 ? 11.643 -3.420 -37.748 1.00 85.50 125 VAL A O 1
ATOM 991 N N . TYR A 1 126 ? 13.407 -2.897 -39.017 1.00 86.50 126 TYR A N 1
ATOM 992 C CA . TYR A 1 126 ? 12.721 -1.897 -39.844 1.00 86.50 126 TYR A CA 1
ATOM 993 C C . TYR A 1 126 ? 12.850 -2.203 -41.344 1.00 86.50 126 TYR A C 1
ATOM 995 O O . TYR A 1 126 ? 13.652 -1.553 -42.045 1.00 86.50 126 TYR A O 1
ATOM 1003 N N . PRO A 1 127 ? 12.019 -3.120 -41.876 1.00 79.81 127 PRO A N 1
ATOM 1004 C CA . PRO A 1 127 ? 12.142 -3.602 -43.244 1.00 79.81 127 PRO A CA 1
ATOM 1005 C C . PRO A 1 127 ? 11.944 -2.500 -44.285 1.00 79.81 127 PRO A C 1
ATOM 1007 O O . PRO A 1 127 ? 11.159 -1.556 -44.133 1.00 79.81 127 PRO A O 1
ATOM 1010 N N . ILE A 1 128 ? 12.664 -2.637 -45.399 1.00 71.75 128 ILE A N 1
ATOM 1011 C CA . ILE A 1 128 ? 12.439 -1.847 -46.611 1.00 71.75 128 ILE A CA 1
ATOM 1012 C C . ILE A 1 128 ? 11.405 -2.601 -47.447 1.00 71.75 128 ILE A C 1
ATOM 1014 O O . ILE A 1 128 ? 11.745 -3.382 -48.329 1.00 71.75 128 ILE A O 1
ATOM 1018 N N . ASN A 1 129 ? 10.127 -2.401 -47.144 1.00 62.75 129 ASN A N 1
ATOM 1019 C CA . ASN A 1 129 ? 9.049 -3.020 -47.908 1.00 62.75 129 ASN A CA 1
ATOM 1020 C C . ASN A 1 129 ? 8.684 -2.144 -49.123 1.00 62.75 129 ASN A C 1
ATOM 1022 O O . ASN A 1 129 ? 8.673 -0.923 -49.016 1.00 62.75 129 ASN A O 1
ATOM 1026 N N . LYS A 1 130 ? 8.350 -2.736 -50.277 1.00 54.72 130 LYS A N 1
ATOM 1027 C CA . LYS A 1 130 ? 7.803 -1.992 -51.430 1.00 54.72 130 LYS A CA 1
ATOM 1028 C C . LYS A 1 130 ? 6.376 -1.479 -51.165 1.00 54.72 130 LYS A C 1
ATOM 1030 O O . LYS A 1 130 ? 6.005 -0.448 -51.715 1.00 54.72 130 LYS A O 1
ATOM 1035 N N . LYS A 1 131 ? 5.606 -2.151 -50.293 1.00 55.69 131 LYS A N 1
ATOM 1036 C CA . LYS A 1 131 ? 4.231 -1.757 -49.906 1.00 55.69 131 LYS A CA 1
ATOM 1037 C C . LYS A 1 131 ? 4.176 -0.519 -49.002 1.00 55.69 131 LYS A C 1
ATOM 1039 O O . LYS A 1 131 ? 3.225 0.250 -49.061 1.00 55.69 131 LYS A O 1
ATOM 1044 N N . PHE A 1 132 ? 5.206 -0.293 -48.189 1.00 53.19 132 PHE A N 1
ATOM 1045 C CA . PHE A 1 132 ? 5.337 0.893 -47.343 1.00 53.19 132 PHE A CA 1
ATOM 1046 C C . PHE A 1 132 ? 6.448 1.754 -47.932 1.00 53.19 132 PHE A C 1
ATOM 1048 O O . PHE A 1 132 ? 7.597 1.337 -47.900 1.00 53.19 132 PHE A O 1
ATOM 1055 N N . LYS A 1 133 ? 6.128 2.930 -48.496 1.00 54.34 133 LYS A N 1
ATOM 1056 C CA . LYS A 1 133 ? 7.104 3.844 -49.132 1.00 54.34 133 LYS A CA 1
ATOM 1057 C C . LYS A 1 133 ? 8.456 3.819 -48.388 1.00 54.34 133 LYS A C 1
ATOM 1059 O O . LYS A 1 133 ? 8.471 3.946 -47.165 1.00 54.34 133 LYS A O 1
ATOM 1064 N N . LYS A 1 134 ? 9.591 3.713 -49.107 1.00 54.16 134 LYS A N 1
ATOM 1065 C CA . LYS A 1 134 ? 10.979 3.660 -48.558 1.00 54.16 134 LYS A CA 1
ATOM 1066 C C . LYS A 1 134 ? 11.246 4.643 -47.394 1.00 54.16 134 LYS A C 1
ATOM 1068 O O . LYS A 1 134 ? 12.135 4.403 -46.571 1.00 54.16 134 LYS A O 1
ATOM 1073 N N . SER A 1 135 ? 10.495 5.744 -47.329 1.00 61.81 135 SER A N 1
ATOM 1074 C CA . SER A 1 135 ? 10.569 6.807 -46.328 1.00 61.81 135 SER A CA 1
ATOM 1075 C C . SER A 1 135 ? 9.979 6.492 -44.945 1.00 61.81 135 SER A C 1
ATOM 1077 O O . SER A 1 135 ? 10.384 7.169 -44.003 1.00 61.81 135 SER A O 1
ATOM 1079 N N . VAL A 1 136 ? 9.086 5.504 -44.780 1.00 71.44 136 VAL A N 1
ATOM 1080 C CA . VAL A 1 136 ? 8.277 5.354 -43.545 1.00 71.44 136 VAL A CA 1
ATOM 1081 C C . VAL A 1 136 ? 9.140 5.168 -42.293 1.00 71.44 136 VAL A C 1
ATOM 1083 O O . VAL A 1 136 ? 8.938 5.880 -41.315 1.00 71.44 136 VAL A O 1
ATOM 1086 N N . TYR A 1 137 ? 10.147 4.289 -42.347 1.00 81.38 137 TYR A N 1
ATOM 1087 C CA . TYR A 1 137 ? 11.045 4.011 -41.215 1.00 81.38 137 TYR A CA 1
ATOM 1088 C C . TYR A 1 137 ? 12.439 4.641 -41.357 1.00 81.38 137 TYR A C 1
ATOM 1090 O O . TYR A 1 137 ? 13.376 4.275 -40.648 1.00 81.38 137 TYR A O 1
ATOM 1098 N N . LYS A 1 138 ? 12.634 5.586 -42.293 1.00 84.31 138 LYS A N 1
ATOM 1099 C CA . LYS A 1 138 ? 13.963 6.180 -42.550 1.00 84.31 138 LYS A CA 1
ATOM 1100 C C . LYS A 1 138 ? 14.531 6.871 -41.303 1.00 84.31 138 LYS A C 1
ATOM 1102 O O . LYS A 1 138 ? 15.727 6.755 -41.041 1.00 84.31 138 LYS A O 1
ATOM 1107 N N . LYS A 1 139 ? 13.683 7.568 -40.538 1.00 86.31 139 LYS A N 1
ATOM 1108 C CA . LYS A 1 139 ? 14.079 8.272 -39.307 1.00 86.31 139 LYS A CA 1
ATOM 1109 C C . LYS A 1 139 ? 14.385 7.286 -38.175 1.00 86.31 139 LYS A C 1
ATOM 1111 O O . LYS A 1 139 ? 15.436 7.399 -37.556 1.00 86.31 139 LYS A O 1
ATOM 1116 N N . GLN A 1 140 ? 13.539 6.276 -37.982 1.00 88.56 140 GLN A N 1
ATOM 1117 C CA . GLN A 1 140 ? 13.694 5.226 -36.971 1.00 88.56 140 GLN A CA 1
ATOM 1118 C C . GLN A 1 140 ? 14.990 4.442 -37.179 1.00 88.56 140 GLN A C 1
ATOM 1120 O O . GLN A 1 140 ? 15.758 4.276 -36.241 1.00 88.56 140 GLN A O 1
ATOM 1125 N N . ARG A 1 141 ? 15.317 4.074 -38.426 1.00 88.88 141 ARG A N 1
ATOM 1126 C CA . ARG A 1 141 ? 16.606 3.440 -38.756 1.00 88.88 141 ARG A CA 1
ATOM 1127 C C . ARG A 1 141 ? 17.805 4.316 -38.392 1.00 88.88 141 ARG A C 1
ATOM 1129 O O . ARG A 1 141 ? 18.803 3.805 -37.893 1.00 88.88 141 ARG A O 1
ATOM 1136 N N . LYS A 1 142 ? 17.724 5.634 -38.621 1.00 89.06 142 LYS A N 1
ATOM 1137 C CA . LYS A 1 142 ? 18.774 6.576 -38.195 1.00 89.06 142 LYS A CA 1
ATOM 1138 C C . LYS A 1 142 ? 18.887 6.614 -36.668 1.00 89.06 142 LYS A C 1
ATOM 1140 O O . LYS A 1 142 ? 19.996 6.578 -36.153 1.00 89.06 142 LYS A O 1
ATOM 1145 N N . HIS A 1 143 ? 17.766 6.657 -35.952 1.00 89.62 143 HIS A N 1
ATOM 1146 C CA . HIS A 1 143 ? 17.758 6.655 -34.488 1.00 89.62 143 HIS A CA 1
ATOM 1147 C C . HIS A 1 143 ? 18.272 5.343 -33.892 1.00 89.62 143 HIS A C 1
ATOM 1149 O O . HIS A 1 143 ? 19.026 5.393 -32.928 1.00 89.62 143 HIS A O 1
ATOM 1155 N N . LEU A 1 144 ? 17.954 4.199 -34.501 1.00 89.62 144 LEU A N 1
ATOM 1156 C CA . LEU A 1 144 ? 18.477 2.902 -34.085 1.00 89.62 144 LEU A CA 1
ATOM 1157 C C . LEU A 1 144 ? 19.997 2.829 -34.266 1.00 89.62 144 LEU A C 1
ATOM 1159 O O . LEU A 1 144 ? 20.685 2.407 -33.347 1.00 89.62 144 LEU A O 1
ATOM 1163 N N . ARG A 1 145 ? 20.537 3.326 -35.391 1.00 90.69 145 ARG A N 1
ATOM 1164 C CA . ARG A 1 145 ? 21.998 3.454 -35.565 1.00 90.69 145 ARG A CA 1
ATOM 1165 C C . ARG A 1 145 ? 22.624 4.284 -34.454 1.00 90.69 145 ARG A C 1
ATOM 1167 O O . ARG A 1 145 ? 23.555 3.824 -33.818 1.00 90.69 145 ARG A O 1
ATOM 1174 N N . MET A 1 146 ? 22.069 5.467 -34.193 1.00 89.38 146 MET A N 1
ATOM 1175 C CA . MET A 1 146 ? 22.566 6.355 -33.138 1.00 89.38 146 MET A CA 1
ATOM 1176 C C . MET A 1 146 ? 22.500 5.720 -31.745 1.00 89.38 146 MET A C 1
ATOM 1178 O O . MET A 1 146 ? 23.357 6.009 -30.919 1.00 89.38 146 MET A O 1
ATOM 1182 N N . LEU A 1 147 ? 21.480 4.899 -31.467 1.00 89.75 147 LEU A N 1
ATOM 1183 C CA . LEU A 1 147 ? 21.367 4.184 -30.199 1.00 89.75 147 LEU A CA 1
ATOM 1184 C C . LEU A 1 147 ? 22.443 3.102 -30.085 1.00 89.75 147 LEU A C 1
ATOM 1186 O O . LEU A 1 147 ? 23.138 3.062 -29.083 1.00 89.75 147 LEU A O 1
ATOM 1190 N N . VAL A 1 148 ? 22.589 2.259 -31.108 1.00 87.50 148 VAL A N 1
ATOM 1191 C CA . VAL A 1 148 ? 23.527 1.125 -31.093 1.00 87.50 148 VAL A CA 1
ATOM 1192 C C . VAL A 1 148 ? 24.991 1.576 -31.147 1.00 87.50 148 VAL A C 1
ATOM 1194 O O . VAL A 1 148 ? 25.877 0.837 -30.742 1.00 87.50 148 VAL A O 1
ATOM 1197 N N . SER A 1 149 ? 25.260 2.802 -31.599 1.00 86.50 149 SER A N 1
ATOM 1198 C CA . SER A 1 149 ? 26.586 3.420 -31.496 1.00 86.50 149 SER A CA 1
ATOM 1199 C C . SER A 1 149 ? 26.981 3.827 -30.070 1.00 86.50 149 SER A C 1
ATOM 1201 O O . SER A 1 149 ? 28.119 4.245 -29.871 1.00 86.50 149 SER A O 1
ATOM 1203 N N . LYS A 1 150 ? 26.072 3.765 -29.089 1.00 87.31 150 LYS A N 1
ATOM 1204 C CA . LYS A 1 150 ? 26.394 4.028 -27.680 1.00 87.31 150 LYS A CA 1
ATOM 1205 C C . LYS A 1 150 ? 27.059 2.814 -27.015 1.00 87.31 150 LYS A C 1
ATOM 1207 O O . LYS A 1 150 ? 26.892 1.700 -27.511 1.00 87.31 150 LYS A O 1
ATOM 1212 N N . PRO A 1 151 ? 27.760 3.009 -25.881 1.00 88.00 151 PRO A N 1
ATOM 1213 C CA . PRO A 1 151 ? 28.246 1.905 -25.060 1.00 88.00 151 PRO A CA 1
ATOM 1214 C C . PRO A 1 151 ? 27.129 0.921 -24.692 1.00 88.00 151 PRO A C 1
ATOM 1216 O O . PRO A 1 151 ? 25.997 1.322 -24.423 1.00 88.00 151 PRO A O 1
ATOM 1219 N N . GLU A 1 152 ? 27.460 -0.369 -24.638 1.00 87.62 152 GLU A N 1
ATOM 1220 C CA . GLU A 1 152 ? 26.518 -1.439 -24.280 1.00 87.62 152 GLU A CA 1
ATOM 1221 C C . GLU A 1 152 ? 25.855 -1.201 -22.916 1.00 87.62 152 GLU A C 1
ATOM 1223 O O . GLU A 1 152 ? 24.639 -1.355 -22.787 1.00 87.62 152 GLU A O 1
ATOM 1228 N N . ALA A 1 153 ? 26.638 -0.756 -21.926 1.00 88.19 153 ALA A N 1
ATOM 1229 C CA . ALA A 1 153 ? 26.162 -0.459 -20.577 1.00 88.19 153 ALA A CA 1
ATOM 1230 C C . ALA A 1 153 ? 25.017 0.570 -20.571 1.00 88.19 153 ALA A C 1
ATOM 1232 O O . ALA A 1 153 ? 24.020 0.372 -19.877 1.00 88.19 153 ALA A O 1
ATOM 1233 N N . ASP A 1 154 ? 25.104 1.612 -21.405 1.00 89.44 154 ASP A N 1
ATOM 1234 C CA . ASP A 1 154 ? 24.072 2.651 -21.512 1.00 89.44 154 ASP A CA 1
ATOM 1235 C C . ASP A 1 154 ? 22.765 2.096 -22.096 1.00 89.44 154 ASP A C 1
ATOM 1237 O O . ASP A 1 154 ? 21.670 2.502 -21.701 1.00 89.44 154 ASP A O 1
ATOM 1241 N N . ILE A 1 155 ? 22.861 1.182 -23.068 1.00 89.25 155 ILE A N 1
ATOM 1242 C CA . ILE A 1 155 ? 21.689 0.573 -23.713 1.00 89.25 155 ILE A CA 1
ATOM 1243 C C . ILE A 1 155 ? 21.010 -0.401 -22.744 1.00 89.25 155 ILE A C 1
ATOM 1245 O O . ILE A 1 155 ? 19.779 -0.425 -22.658 1.00 89.25 155 ILE A O 1
ATOM 1249 N N . LEU A 1 156 ? 21.797 -1.156 -21.973 1.00 89.19 156 LEU A N 1
ATOM 1250 C CA . LEU A 1 156 ? 21.281 -2.052 -20.943 1.00 89.19 156 LEU A CA 1
ATOM 1251 C C . LEU A 1 156 ? 20.608 -1.270 -19.806 1.00 89.19 156 LEU A C 1
ATOM 1253 O O . LEU A 1 156 ? 19.495 -1.607 -19.402 1.00 89.19 156 LEU A O 1
ATOM 1257 N N . GLN A 1 157 ? 21.225 -0.179 -19.347 1.00 90.81 157 GLN A N 1
ATOM 1258 C CA . GLN A 1 157 ? 20.627 0.711 -18.353 1.00 90.81 157 GLN A CA 1
ATOM 1259 C C . GLN A 1 157 ? 19.302 1.304 -18.858 1.00 90.81 157 GLN A C 1
ATOM 1261 O O . GLN A 1 157 ? 18.294 1.250 -18.154 1.00 90.81 157 GLN A O 1
ATOM 1266 N N . LEU A 1 158 ? 19.271 1.788 -20.105 1.00 91.75 158 LEU A N 1
ATOM 1267 C CA . LEU A 1 158 ? 18.057 2.294 -20.747 1.00 91.75 158 LEU A CA 1
ATOM 1268 C C . LEU A 1 158 ? 16.939 1.241 -20.779 1.00 91.75 158 LEU A C 1
ATOM 1270 O O . LEU A 1 158 ? 15.778 1.558 -20.509 1.00 91.75 158 LEU A O 1
ATOM 1274 N N . LYS A 1 159 ? 17.283 -0.011 -21.101 1.00 91.00 159 LYS A N 1
ATOM 1275 C CA . LYS A 1 159 ? 16.341 -1.135 -21.109 1.00 91.00 159 LYS A CA 1
ATOM 1276 C C . LYS A 1 159 ? 15.785 -1.413 -19.712 1.00 91.00 159 LYS A C 1
ATOM 1278 O O . LYS A 1 159 ? 14.574 -1.603 -19.574 1.00 91.00 159 LYS A O 1
ATOM 1283 N N . ASN A 1 160 ? 16.637 -1.422 -18.690 1.00 90.69 160 ASN A N 1
ATOM 1284 C CA . ASN A 1 160 ? 16.221 -1.658 -17.307 1.00 90.69 160 ASN A CA 1
ATOM 1285 C C . ASN A 1 160 ? 15.272 -0.550 -16.831 1.00 90.69 160 ASN A C 1
ATOM 1287 O O . ASN A 1 160 ? 14.147 -0.847 -16.435 1.00 90.69 160 ASN A O 1
ATOM 1291 N N . HIS A 1 161 ? 15.647 0.720 -17.027 1.00 92.19 161 HIS A N 1
ATOM 1292 C CA . HIS A 1 161 ? 14.787 1.869 -16.721 1.00 92.19 161 HIS A CA 1
ATOM 1293 C C . HIS A 1 161 ? 13.421 1.785 -17.427 1.00 92.19 161 HIS A C 1
ATOM 1295 O O . HIS A 1 161 ? 12.388 2.051 -16.811 1.00 92.19 161 HIS A O 1
ATOM 1301 N N . GLN A 1 162 ? 13.386 1.393 -18.709 1.00 91.56 162 GLN A N 1
ATOM 1302 C CA . GLN A 1 162 ? 12.128 1.214 -19.441 1.00 91.56 162 GLN A CA 1
ATOM 1303 C C . GLN A 1 162 ? 11.286 0.064 -18.866 1.00 91.56 162 GLN A C 1
ATOM 1305 O O . GLN A 1 162 ? 10.068 0.202 -18.743 1.00 91.56 162 GLN A O 1
ATOM 1310 N N . THR A 1 163 ? 11.917 -1.061 -18.532 1.00 90.50 163 THR A N 1
ATOM 1311 C CA . THR A 1 163 ? 11.235 -2.259 -18.022 1.00 90.50 163 THR A CA 1
ATOM 1312 C C . THR A 1 163 ? 10.589 -1.981 -16.668 1.00 90.50 163 THR A C 1
ATOM 1314 O O . THR A 1 163 ? 9.396 -2.246 -16.499 1.00 90.50 163 THR A O 1
ATOM 1317 N N . ASP A 1 164 ? 11.332 -1.366 -15.748 1.00 90.19 164 ASP A N 1
ATOM 1318 C CA . ASP A 1 164 ? 10.829 -0.996 -14.425 1.00 90.19 164 ASP A CA 1
ATOM 1319 C C . ASP A 1 164 ? 9.711 0.044 -14.539 1.00 90.19 164 ASP A C 1
ATOM 1321 O O . ASP A 1 164 ? 8.628 -0.136 -13.977 1.00 90.19 164 ASP A O 1
ATOM 1325 N N . TYR A 1 165 ? 9.908 1.089 -15.352 1.00 92.69 165 TYR A N 1
ATOM 1326 C CA . TYR A 1 165 ? 8.881 2.103 -15.598 1.00 92.69 165 TYR A CA 1
ATOM 1327 C C . TYR A 1 165 ? 7.564 1.488 -16.087 1.00 92.69 165 TYR A C 1
ATOM 1329 O O . TYR A 1 165 ? 6.493 1.812 -15.568 1.00 92.69 165 TYR A O 1
ATOM 1337 N N . LEU A 1 166 ? 7.619 0.588 -17.075 1.00 91.12 166 LEU A N 1
ATOM 1338 C CA . LEU A 1 166 ? 6.426 -0.066 -17.614 1.00 91.12 166 LEU A CA 1
ATOM 1339 C C . LEU A 1 166 ? 5.772 -1.002 -16.592 1.00 91.12 166 LEU A C 1
ATOM 1341 O O . LEU A 1 166 ? 4.542 -1.028 -16.514 1.00 91.12 166 LEU A O 1
ATOM 1345 N N . ALA A 1 167 ? 6.559 -1.720 -15.786 1.00 90.94 167 ALA A N 1
ATOM 1346 C CA . ALA A 1 167 ? 6.044 -2.591 -14.733 1.00 90.94 167 ALA A CA 1
ATOM 1347 C C . ALA A 1 167 ? 5.264 -1.798 -13.669 1.00 90.94 167 ALA A C 1
ATOM 1349 O O . ALA A 1 167 ? 4.099 -2.108 -13.403 1.00 90.94 167 ALA A O 1
ATOM 1350 N N . TYR A 1 168 ? 5.857 -0.729 -13.128 1.00 91.44 168 TYR A N 1
ATOM 1351 C CA . TYR A 1 168 ? 5.207 0.139 -12.140 1.00 91.44 168 TYR A CA 1
ATOM 1352 C C . TYR A 1 168 ? 4.001 0.879 -12.725 1.00 91.44 168 TYR A C 1
ATOM 1354 O O . TYR A 1 168 ? 2.951 0.958 -12.087 1.00 91.44 168 TYR A O 1
ATOM 1362 N N . LYS A 1 169 ? 4.093 1.357 -13.971 1.00 92.25 169 LYS A N 1
ATOM 1363 C CA . LYS A 1 169 ? 2.972 2.016 -14.656 1.00 92.25 169 LYS A CA 1
ATOM 1364 C C . LYS A 1 169 ? 1.798 1.069 -14.903 1.00 92.25 169 LYS A C 1
ATOM 1366 O O . LYS A 1 169 ? 0.647 1.464 -14.720 1.00 92.25 169 LYS A O 1
ATOM 1371 N N . ALA A 1 170 ? 2.066 -0.173 -15.306 1.00 90.62 170 ALA A N 1
ATOM 1372 C CA . ALA A 1 170 ? 1.032 -1.186 -15.487 1.00 90.62 170 ALA A CA 1
ATOM 1373 C C . ALA A 1 170 ? 0.366 -1.552 -14.152 1.00 90.62 170 ALA A C 1
ATOM 1375 O O . ALA A 1 170 ? -0.860 -1.657 -14.091 1.00 90.62 170 ALA A O 1
ATOM 1376 N N . ALA A 1 171 ? 1.151 -1.687 -13.079 1.00 91.06 171 ALA A N 1
ATOM 1377 C CA . ALA A 1 171 ? 0.638 -1.969 -11.742 1.00 91.06 171 ALA A CA 1
ATOM 1378 C C . ALA A 1 171 ? -0.217 -0.820 -11.182 1.00 91.06 171 ALA A C 1
ATOM 1380 O O . ALA A 1 171 ? -1.306 -1.072 -10.666 1.00 91.06 171 ALA A O 1
ATOM 1381 N N . ALA A 1 172 ? 0.222 0.430 -11.354 1.00 91.19 172 ALA A N 1
ATOM 1382 C CA . ALA A 1 172 ? -0.541 1.616 -10.973 1.00 91.19 172 ALA A CA 1
ATOM 1383 C C . ALA A 1 172 ? -1.879 1.682 -11.725 1.00 91.19 172 ALA A C 1
ATOM 1385 O O . ALA A 1 172 ? -2.930 1.838 -11.109 1.00 91.19 172 ALA A O 1
ATOM 1386 N N . LYS A 1 173 ? -1.859 1.462 -13.049 1.00 90.94 173 LYS A N 1
ATOM 1387 C CA . LYS A 1 173 ? -3.073 1.451 -13.878 1.00 90.94 173 LYS A CA 1
ATOM 1388 C C . LYS A 1 173 ? -4.040 0.333 -13.483 1.00 90.94 173 LYS A C 1
ATOM 1390 O O . LYS A 1 173 ? -5.238 0.570 -13.437 1.00 90.94 173 LYS A O 1
ATOM 1395 N N . LYS A 1 174 ? -3.540 -0.875 -13.199 1.00 90.75 174 LYS A N 1
ATOM 1396 C CA . LYS A 1 174 ? -4.378 -2.023 -12.811 1.00 90.75 174 LYS A CA 1
ATOM 1397 C C . LYS A 1 174 ? -5.130 -1.779 -11.499 1.00 90.75 174 LYS A C 1
ATOM 1399 O O . LYS A 1 174 ? -6.250 -2.252 -11.358 1.00 90.75 174 LYS A O 1
ATOM 1404 N N . ASN A 1 175 ? -4.515 -1.058 -10.564 1.00 87.94 175 ASN A N 1
ATOM 1405 C CA . ASN A 1 175 ? -5.074 -0.804 -9.235 1.00 87.94 175 ASN A CA 1
ATOM 1406 C C . ASN A 1 175 ? -5.662 0.611 -9.087 1.00 87.94 175 ASN A C 1
ATOM 1408 O O . ASN A 1 175 ? -5.981 1.012 -7.976 1.00 87.94 175 ASN A O 1
ATOM 1412 N N . ASN A 1 176 ? -5.792 1.371 -10.184 1.00 88.50 176 ASN A N 1
ATOM 1413 C CA . ASN A 1 176 ? -6.264 2.763 -10.188 1.00 88.50 176 ASN A CA 1
ATOM 1414 C C . ASN A 1 176 ? -5.503 3.694 -9.222 1.00 88.50 176 ASN A C 1
ATOM 1416 O O . ASN A 1 176 ? -6.081 4.618 -8.660 1.00 88.50 176 ASN A O 1
ATOM 1420 N N . ILE A 1 177 ? -4.198 3.477 -9.043 1.00 90.38 177 ILE A N 1
ATOM 1421 C CA . ILE A 1 177 ? -3.368 4.292 -8.149 1.00 90.38 177 ILE A CA 1
ATOM 1422 C C . ILE A 1 177 ? -2.759 5.454 -8.930 1.00 90.38 177 ILE A C 1
ATOM 1424 O O . ILE A 1 177 ? -2.009 5.257 -9.890 1.00 90.38 177 ILE A O 1
ATOM 1428 N N . ALA A 1 178 ? -3.026 6.675 -8.473 1.00 91.56 178 ALA A N 1
ATOM 1429 C CA . ALA A 1 178 ? -2.335 7.868 -8.941 1.00 91.56 178 ALA A CA 1
ATOM 1430 C C . ALA A 1 178 ? -0.878 7.887 -8.438 1.00 91.56 178 ALA A C 1
ATOM 1432 O O . ALA A 1 178 ? -0.625 7.763 -7.237 1.00 91.56 178 ALA A O 1
ATOM 1433 N N . VAL A 1 179 ? 0.080 8.049 -9.359 1.00 92.69 179 VAL A N 1
ATOM 1434 C CA . VAL A 1 179 ? 1.523 8.133 -9.076 1.00 92.69 179 VAL A CA 1
ATOM 1435 C C . VAL A 1 179 ? 2.098 9.371 -9.748 1.00 92.69 179 VAL A C 1
ATOM 1437 O O . VAL A 1 179 ? 1.841 9.627 -10.926 1.00 92.69 179 VAL A O 1
ATOM 1440 N N . ILE A 1 180 ? 2.899 10.134 -9.006 1.00 92.38 180 ILE A N 1
ATOM 1441 C CA . ILE A 1 180 ? 3.565 11.331 -9.517 1.00 92.38 180 ILE A CA 1
ATOM 1442 C C . ILE A 1 180 ? 4.746 10.914 -10.391 1.00 92.38 180 ILE A C 1
ATOM 1444 O O . ILE A 1 180 ? 5.633 10.196 -9.945 1.00 92.38 180 ILE A O 1
ATOM 1448 N N . ASP A 1 181 ? 4.785 11.419 -11.621 1.00 92.44 181 ASP A N 1
ATOM 1449 C CA . ASP A 1 181 ? 5.950 11.305 -12.492 1.00 92.44 181 ASP A CA 1
ATOM 1450 C C . ASP A 1 181 ? 6.781 12.602 -12.425 1.00 92.44 181 ASP A C 1
ATOM 1452 O O . ASP A 1 181 ? 6.333 13.651 -12.911 1.00 92.44 181 ASP A O 1
ATOM 1456 N N . PRO A 1 182 ? 8.000 12.586 -11.849 1.00 91.38 182 PRO A N 1
ATOM 1457 C CA . PRO A 1 182 ? 8.851 13.774 -11.777 1.00 91.38 182 PRO A CA 1
ATOM 1458 C C . PRO A 1 182 ? 9.185 14.355 -13.156 1.00 91.38 182 PRO A C 1
ATOM 1460 O O . PRO A 1 182 ? 9.365 15.571 -13.292 1.00 91.38 182 PRO A O 1
ATOM 1463 N N . CYS A 1 183 ? 9.220 13.507 -14.185 1.00 88.38 183 CYS A N 1
ATOM 1464 C CA . CYS A 1 183 ? 9.558 13.862 -15.555 1.00 88.38 183 CYS A CA 1
ATOM 1465 C C . CYS A 1 183 ? 8.365 14.398 -16.366 1.00 88.38 183 CYS A C 1
ATOM 1467 O O . CYS A 1 183 ? 8.566 14.842 -17.503 1.00 88.38 183 CYS A O 1
ATOM 1469 N N . ASP A 1 184 ? 7.154 14.447 -15.813 1.00 89.25 184 ASP A N 1
ATOM 1470 C CA . ASP A 1 184 ? 5.992 15.010 -16.502 1.00 89.25 184 ASP A CA 1
ATOM 1471 C C . ASP A 1 184 ? 5.975 16.548 -16.527 1.00 89.25 184 ASP A C 1
ATOM 1473 O O . ASP A 1 184 ? 6.874 17.244 -16.033 1.00 89.25 184 ASP A O 1
ATOM 1477 N N . SER A 1 185 ? 4.975 17.111 -17.212 1.00 91.50 185 SER A N 1
ATOM 1478 C CA . SER A 1 185 ? 4.727 18.552 -17.201 1.00 91.50 185 SER A CA 1
ATOM 1479 C C . SER A 1 185 ? 4.214 18.995 -15.826 1.00 91.50 185 SER A C 1
ATOM 1481 O O . SER A 1 185 ? 3.537 18.245 -15.122 1.00 91.50 185 SER A O 1
ATOM 1483 N N . LYS A 1 186 ? 4.501 20.246 -15.438 1.00 91.00 186 LYS A N 1
ATOM 1484 C CA . LYS A 1 186 ? 4.071 20.789 -14.136 1.00 91.00 186 LYS A CA 1
ATOM 1485 C C . LYS A 1 186 ? 2.554 20.660 -13.929 1.00 91.00 186 LYS A C 1
ATOM 1487 O O . LYS A 1 186 ? 2.128 20.344 -12.825 1.00 91.00 186 LYS A O 1
ATOM 1492 N N . SER A 1 187 ? 1.759 20.860 -14.982 1.00 92.38 187 SER A N 1
ATOM 1493 C CA . SER A 1 187 ? 0.296 20.768 -14.927 1.00 92.38 187 SER A CA 1
ATOM 1494 C C . SER A 1 187 ? -0.198 19.347 -14.662 1.00 92.38 187 SER A C 1
ATOM 1496 O O . SER A 1 187 ? -1.112 19.168 -13.864 1.00 92.38 187 SER A O 1
ATOM 1498 N N . VAL A 1 188 ? 0.414 18.335 -15.288 1.00 91.69 188 VAL A N 1
ATOM 1499 C CA . VAL A 1 188 ? 0.066 16.926 -15.038 1.00 91.69 188 VAL A CA 1
ATOM 1500 C C . VAL A 1 188 ? 0.414 16.549 -13.601 1.00 91.69 188 VAL A C 1
ATOM 1502 O O . VAL A 1 188 ? -0.439 16.020 -12.896 1.00 91.69 188 VAL A O 1
ATOM 1505 N N . ARG A 1 189 ? 1.605 16.931 -13.120 1.00 92.00 189 ARG A N 1
ATOM 1506 C CA . ARG A 1 189 ? 2.003 16.680 -11.726 1.00 92.00 189 ARG A CA 1
ATOM 1507 C C . ARG A 1 189 ? 1.037 17.314 -10.726 1.00 92.00 189 ARG A C 1
ATOM 1509 O O . ARG A 1 189 ? 0.623 16.640 -9.796 1.00 92.00 189 ARG A O 1
ATOM 1516 N N . LYS A 1 190 ? 0.623 18.569 -10.943 1.00 92.81 190 LYS A N 1
ATOM 1517 C CA . LYS A 1 190 ? -0.369 19.238 -10.082 1.00 92.81 190 LYS A CA 1
ATOM 1518 C C . LYS A 1 190 ? -1.704 18.491 -10.038 1.00 92.81 190 LYS A C 1
ATOM 1520 O O . LYS A 1 190 ? -2.250 18.325 -8.958 1.00 92.81 190 LYS A O 1
ATOM 1525 N N . LYS A 1 191 ? -2.215 18.017 -11.181 1.00 94.00 191 LYS A N 1
ATOM 1526 C CA . LYS A 1 191 ? -3.463 17.232 -11.221 1.00 94.00 191 LYS A CA 1
ATOM 1527 C C . LYS A 1 191 ? -3.351 15.940 -10.413 1.00 94.00 191 LYS A C 1
ATOM 1529 O O . LYS A 1 191 ? -4.254 15.628 -9.650 1.00 94.00 191 LYS A O 1
ATOM 1534 N N . VAL A 1 192 ? -2.237 15.224 -10.565 1.00 92.56 192 VAL A N 1
ATOM 1535 C CA . VAL A 1 192 ? -1.982 13.980 -9.827 1.00 92.56 192 VAL A CA 1
ATOM 1536 C C . VAL A 1 192 ? -1.845 14.243 -8.327 1.00 92.56 192 VAL A C 1
ATOM 1538 O O . VAL A 1 192 ? -2.416 13.501 -7.541 1.00 92.56 192 VAL A O 1
ATOM 1541 N N . ILE A 1 193 ? -1.149 15.311 -7.925 1.00 92.06 193 ILE A N 1
ATOM 1542 C CA . ILE A 1 193 ? -1.036 15.714 -6.513 1.00 92.06 193 ILE A CA 1
ATOM 1543 C C . ILE A 1 193 ? -2.421 15.979 -5.918 1.00 92.06 193 ILE A C 1
ATOM 1545 O O . ILE A 1 193 ? -2.752 15.400 -4.893 1.00 92.06 193 ILE A O 1
ATOM 1549 N N . LEU A 1 194 ? -3.257 16.773 -6.594 1.00 92.25 194 LEU A N 1
ATOM 1550 C CA . LEU A 1 194 ? -4.618 17.056 -6.128 1.00 92.25 194 LEU A CA 1
ATOM 1551 C C . LEU A 1 194 ? -5.472 15.787 -6.015 1.00 92.25 194 LEU A C 1
ATOM 1553 O O . LEU A 1 194 ? -6.268 15.668 -5.089 1.00 92.25 194 LEU A O 1
ATOM 1557 N N . GLN A 1 195 ? -5.307 14.837 -6.938 1.00 92.50 195 GLN A N 1
ATOM 1558 C CA . GLN A 1 195 ? -5.992 13.549 -6.858 1.00 92.50 195 GLN A CA 1
ATOM 1559 C C . GLN A 1 195 ? -5.532 12.743 -5.633 1.00 92.50 195 GLN A C 1
ATOM 1561 O O . GLN A 1 195 ? -6.370 12.234 -4.896 1.00 92.50 195 GLN A O 1
ATOM 1566 N N . ILE A 1 196 ? -4.221 12.667 -5.389 1.00 91.69 196 ILE A N 1
ATOM 1567 C CA . ILE A 1 196 ? -3.652 11.982 -4.219 1.00 91.69 196 ILE A CA 1
ATOM 1568 C C . ILE A 1 196 ? -4.152 12.627 -2.922 1.00 91.69 196 ILE A C 1
ATOM 1570 O O . ILE A 1 196 ? -4.602 11.919 -2.027 1.00 91.69 196 ILE A O 1
ATOM 1574 N N . GLU A 1 197 ? -4.131 13.959 -2.834 1.00 91.12 197 GLU A N 1
ATOM 1575 C CA . GLU A 1 197 ? -4.635 14.697 -1.672 1.00 91.12 197 GLU A CA 1
ATOM 1576 C C . GLU A 1 197 ? -6.132 14.456 -1.445 1.00 91.12 197 GLU A C 1
ATOM 1578 O O . GLU A 1 197 ? -6.563 14.296 -0.305 1.00 91.12 197 GLU A O 1
ATOM 1583 N N . ALA A 1 198 ? -6.936 14.409 -2.510 1.00 91.06 198 ALA A N 1
ATOM 1584 C CA . ALA A 1 198 ? -8.362 14.116 -2.4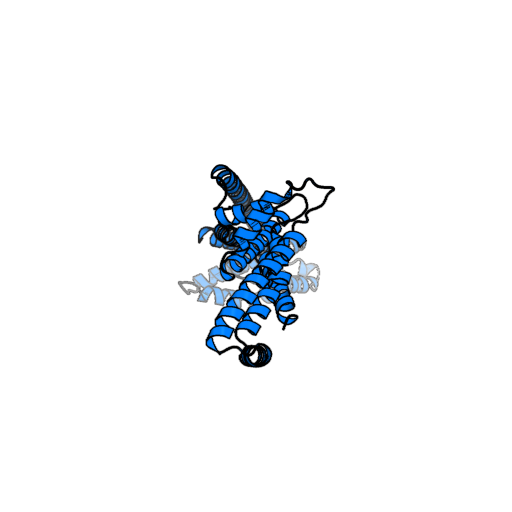07 1.00 91.06 198 ALA A CA 1
ATOM 1585 C C . ALA A 1 198 ? -8.617 12.690 -1.891 1.00 91.06 198 ALA A C 1
ATOM 1587 O O . ALA A 1 198 ? -9.429 12.510 -0.986 1.00 91.06 198 ALA A O 1
ATOM 1588 N N . GLU A 1 199 ? -7.896 11.695 -2.414 1.00 89.38 199 GLU A N 1
ATOM 1589 C CA . GLU A 1 199 ? -7.976 10.305 -1.948 1.00 89.38 199 GLU A CA 1
ATOM 1590 C C . GLU A 1 199 ? -7.546 10.182 -0.477 1.00 89.38 199 GLU A C 1
ATOM 1592 O O . GLU A 1 199 ? -8.233 9.552 0.324 1.00 89.38 199 GLU A O 1
ATOM 1597 N N . GLN A 1 200 ? -6.449 10.837 -0.088 1.00 89.00 200 GLN A N 1
ATOM 1598 C CA . GLN A 1 200 ? -5.980 10.853 1.300 1.00 89.00 200 GLN A CA 1
ATOM 1599 C C . GLN A 1 200 ? -6.992 11.512 2.239 1.00 89.00 200 GLN A C 1
ATOM 1601 O O . GLN A 1 200 ? -7.260 10.979 3.313 1.00 89.00 200 GLN A O 1
ATOM 1606 N N . ARG A 1 201 ? -7.598 12.637 1.835 1.00 89.75 201 ARG A N 1
ATOM 1607 C CA . ARG A 1 201 ? -8.659 13.290 2.615 1.00 89.75 201 ARG A CA 1
ATOM 1608 C C . ARG A 1 201 ? -9.869 12.385 2.784 1.00 89.75 201 ARG A C 1
ATOM 1610 O O . ARG A 1 201 ? -10.353 12.270 3.899 1.00 89.75 201 ARG A O 1
ATOM 1617 N N . GLN A 1 202 ? -10.320 11.710 1.726 1.00 90.56 202 GLN A N 1
ATOM 1618 C CA . GLN A 1 202 ? -11.435 10.762 1.822 1.00 90.56 202 GLN A CA 1
ATOM 1619 C C . GLN A 1 202 ? -11.143 9.638 2.818 1.00 90.56 202 GLN A C 1
ATOM 1621 O O . GLN A 1 202 ? -12.002 9.313 3.632 1.00 90.56 202 GLN A O 1
ATOM 1626 N N . VAL A 1 203 ? -9.929 9.080 2.794 1.00 89.25 203 VAL A N 1
ATOM 1627 C CA . VAL A 1 203 ? -9.512 8.048 3.754 1.00 89.25 203 VAL A CA 1
ATOM 1628 C C . VAL A 1 203 ? -9.497 8.594 5.181 1.00 89.25 203 VAL A C 1
ATOM 1630 O O . VAL A 1 203 ? -10.029 7.948 6.078 1.00 89.25 203 VAL A O 1
ATOM 1633 N N . LEU A 1 204 ? -8.928 9.783 5.398 1.00 89.69 204 LEU A N 1
ATOM 1634 C CA . LEU A 1 204 ? -8.882 10.405 6.722 1.00 89.69 204 LEU A CA 1
ATOM 1635 C C . LEU A 1 204 ? -10.281 10.722 7.258 1.00 89.69 204 LEU A C 1
ATOM 1637 O O . LEU A 1 204 ? -10.542 10.455 8.426 1.00 89.69 204 LEU A O 1
ATOM 1641 N N . THR A 1 205 ? -11.178 11.238 6.414 1.00 92.50 205 THR A N 1
ATOM 1642 C CA . THR A 1 205 ? -12.576 11.500 6.779 1.00 92.50 205 THR A CA 1
ATOM 1643 C C . THR A 1 205 ? -13.310 10.203 7.115 1.00 92.50 205 THR A C 1
ATOM 1645 O O . THR A 1 205 ? -13.924 10.114 8.169 1.00 92.50 205 THR A O 1
ATOM 1648 N N . ALA A 1 206 ? -13.178 9.158 6.295 1.00 92.81 206 ALA A N 1
ATOM 1649 C CA . ALA A 1 206 ? -13.801 7.865 6.579 1.00 92.81 206 ALA A CA 1
ATOM 1650 C C . ALA A 1 206 ? -13.284 7.244 7.889 1.00 92.81 206 ALA A C 1
ATOM 1652 O O . ALA A 1 206 ? -14.056 6.687 8.665 1.00 92.81 206 ALA A O 1
ATOM 1653 N N . GLU A 1 207 ? -11.982 7.359 8.167 1.00 92.62 207 GLU A N 1
ATOM 1654 C CA . GLU A 1 207 ? -11.402 6.905 9.432 1.00 92.62 207 GLU A CA 1
ATOM 1655 C C . GLU A 1 207 ? -11.881 7.747 10.622 1.00 92.62 207 GLU A C 1
ATOM 1657 O O . GLU A 1 207 ? -12.180 7.181 11.672 1.00 92.62 207 GLU A O 1
ATOM 1662 N N . SER A 1 208 ? -11.988 9.075 10.488 1.00 92.81 208 SER A N 1
ATOM 1663 C CA . SER A 1 208 ? -12.510 9.932 11.560 1.00 92.81 208 SER A CA 1
ATOM 1664 C C . SER A 1 208 ? -13.986 9.673 11.840 1.00 92.81 208 SER A C 1
ATOM 1666 O O . SER A 1 208 ? -14.376 9.592 13.005 1.00 92.81 208 SER A O 1
ATOM 1668 N N . ASP A 1 209 ? -14.786 9.486 10.791 1.00 95.00 209 ASP A N 1
ATOM 1669 C CA . ASP A 1 209 ? -16.207 9.163 10.900 1.00 95.00 209 ASP A CA 1
ATOM 1670 C C . ASP A 1 209 ? -16.374 7.804 11.582 1.00 95.00 209 ASP A C 1
ATOM 1672 O O . ASP A 1 209 ? -17.141 7.674 12.536 1.00 95.00 209 ASP A O 1
ATOM 1676 N N . ARG A 1 210 ? -15.560 6.813 11.196 1.00 95.88 210 ARG A N 1
ATOM 1677 C CA . ARG A 1 210 ? -15.565 5.496 11.835 1.00 95.88 210 ARG A CA 1
ATOM 1678 C C . ARG A 1 210 ? -15.150 5.554 13.303 1.00 95.88 210 ARG A C 1
ATOM 1680 O O . ARG A 1 210 ? -15.769 4.902 14.139 1.00 95.88 210 ARG A O 1
ATOM 1687 N N . LEU A 1 211 ? -14.136 6.345 13.652 1.00 95.44 211 LEU A N 1
ATOM 1688 C CA . LEU A 1 211 ? -13.747 6.555 15.051 1.00 95.44 211 LEU A CA 1
ATOM 1689 C C . LEU A 1 211 ? -14.866 7.222 15.860 1.00 95.44 211 LEU A C 1
ATOM 1691 O O . LEU A 1 211 ? -15.077 6.870 17.023 1.00 95.44 211 LEU A O 1
ATOM 1695 N N . TYR A 1 212 ? -15.595 8.161 15.257 1.00 96.19 212 TYR A N 1
ATOM 1696 C CA . TYR A 1 212 ? -16.751 8.796 15.880 1.00 96.19 212 TYR A CA 1
ATOM 1697 C C . TYR A 1 212 ? -17.900 7.799 16.100 1.00 96.19 212 TYR A C 1
ATOM 1699 O O . TYR A 1 212 ? -18.453 7.738 17.201 1.00 96.19 212 TYR A O 1
ATOM 1707 N N . GLU A 1 213 ? -18.208 6.961 15.107 1.00 96.44 213 GLU A N 1
ATOM 1708 C CA . GLU A 1 213 ? -19.174 5.863 15.234 1.00 96.44 213 GLU A CA 1
ATOM 1709 C C . GLU A 1 213 ? -18.790 4.892 16.352 1.00 96.44 213 GLU A C 1
ATOM 1711 O O . GLU A 1 213 ? -19.620 4.586 17.210 1.00 96.44 213 GLU A O 1
ATOM 1716 N N . ILE A 1 214 ? -17.528 4.444 16.376 1.00 95.44 214 ILE A N 1
ATOM 1717 C CA . ILE A 1 214 ? -17.002 3.560 17.420 1.00 95.44 214 ILE A CA 1
ATOM 1718 C C . ILE A 1 214 ? -17.187 4.213 18.789 1.00 95.44 214 ILE A C 1
ATOM 1720 O O . ILE A 1 214 ? -17.737 3.588 19.692 1.00 95.44 214 ILE A O 1
ATOM 1724 N N . LYS A 1 215 ? -16.802 5.483 18.947 1.00 94.75 215 LYS A N 1
ATOM 1725 C CA . LYS A 1 215 ? -16.949 6.211 20.214 1.00 94.75 215 LYS A CA 1
ATOM 1726 C C . LYS A 1 215 ? -18.408 6.284 20.668 1.00 94.75 215 LYS A C 1
ATOM 1728 O O . LYS A 1 215 ? -18.700 6.018 21.832 1.00 94.75 215 LYS A O 1
ATOM 1733 N N . ASN A 1 216 ? -19.332 6.605 19.766 1.00 94.81 216 ASN A N 1
ATOM 1734 C CA . ASN A 1 216 ? -20.760 6.651 20.082 1.00 94.81 216 ASN A CA 1
ATOM 1735 C C . ASN A 1 216 ? -21.312 5.271 20.449 1.00 94.81 216 ASN A C 1
ATOM 1737 O O . ASN A 1 216 ? -22.130 5.151 21.368 1.00 94.81 216 ASN A O 1
ATOM 1741 N N . ARG A 1 217 ? -20.858 4.221 19.759 1.00 94.12 217 ARG A N 1
ATOM 1742 C CA . ARG A 1 217 ? -21.280 2.851 20.038 1.00 94.12 217 ARG A CA 1
ATOM 1743 C C . ARG A 1 217 ? -20.738 2.355 21.374 1.00 94.12 217 ARG A C 1
ATOM 1745 O O . ARG A 1 217 ? -21.512 1.799 22.146 1.00 94.12 217 ARG A O 1
ATOM 1752 N N . LEU A 1 218 ? -19.472 2.635 21.685 1.00 92.75 218 LEU A N 1
ATOM 1753 C CA . LEU A 1 218 ? -18.881 2.378 22.998 1.00 92.75 218 LEU A CA 1
ATOM 1754 C C . LEU A 1 218 ? -19.680 3.101 24.087 1.00 92.75 218 LEU A C 1
ATOM 1756 O O . LEU A 1 218 ? -20.144 2.442 25.005 1.00 92.75 218 LEU A O 1
ATOM 1760 N N . ASN A 1 219 ? -19.959 4.401 23.931 1.00 90.56 219 ASN A N 1
ATOM 1761 C CA . ASN A 1 219 ? -20.787 5.165 24.874 1.00 90.56 219 ASN A CA 1
ATOM 1762 C C . ASN A 1 219 ? -22.201 4.579 25.059 1.00 90.56 219 ASN A C 1
ATOM 1764 O O . ASN A 1 219 ? -22.774 4.630 26.145 1.00 90.56 219 ASN A O 1
ATOM 1768 N N . SER A 1 220 ? -22.782 4.017 23.998 1.00 91.12 220 SER A N 1
ATOM 1769 C CA . SER A 1 220 ? -24.090 3.356 24.074 1.00 91.12 220 SER A CA 1
ATOM 1770 C C . SER A 1 220 ? -24.004 2.035 24.839 1.00 91.12 220 SER A C 1
ATOM 1772 O O . SER A 1 220 ? -24.853 1.757 25.681 1.00 91.12 220 SER A O 1
ATOM 1774 N N . ILE A 1 221 ? -22.969 1.231 24.577 1.00 89.94 221 ILE A N 1
ATOM 1775 C CA . ILE A 1 221 ? -22.709 -0.036 25.273 1.00 89.94 221 ILE A CA 1
ATOM 1776 C C . ILE A 1 221 ? -22.438 0.203 26.762 1.00 89.94 221 ILE A C 1
ATOM 1778 O O . ILE A 1 221 ? -22.918 -0.558 27.599 1.00 89.94 221 ILE A O 1
ATOM 1782 N N . THR A 1 222 ? -21.700 1.259 27.098 1.00 85.56 222 THR A N 1
ATOM 1783 C CA . THR A 1 222 ? -21.381 1.614 28.482 1.00 85.56 222 THR A CA 1
ATOM 1784 C C . THR A 1 222 ? -22.612 2.118 29.241 1.00 85.56 222 THR A C 1
ATOM 1786 O O . THR A 1 222 ? -22.792 1.775 30.405 1.00 85.56 222 THR A O 1
ATOM 1789 N N . ALA A 1 223 ? -23.517 2.851 28.584 1.00 85.06 223 ALA A N 1
ATOM 1790 C CA . ALA A 1 223 ? -24.789 3.266 29.180 1.00 85.06 223 ALA A CA 1
ATOM 1791 C C . ALA A 1 223 ? -25.804 2.112 29.342 1.00 85.06 223 ALA A C 1
ATOM 1793 O O . ALA A 1 223 ? -26.697 2.178 30.192 1.00 85.06 223 ALA A O 1
ATOM 1794 N N . MET A 1 224 ? -25.692 1.048 28.538 1.00 82.62 224 MET A N 1
ATOM 1795 C CA . MET A 1 224 ? -26.566 -0.124 28.631 1.00 82.62 224 MET A CA 1
ATOM 1796 C C . MET A 1 224 ? -26.369 -0.888 29.947 1.00 82.62 224 MET A C 1
ATOM 1798 O O . MET A 1 224 ? -25.286 -0.928 30.528 1.00 82.62 224 MET A O 1
ATOM 1802 N N . SER A 1 225 ? -27.448 -1.519 30.421 1.00 69.94 225 SER A N 1
ATOM 1803 C CA . SER A 1 225 ? -27.458 -2.326 31.651 1.00 69.94 225 SER A CA 1
ATOM 1804 C C . SER A 1 225 ? -26.945 -1.580 32.894 1.00 69.94 225 SER A C 1
ATOM 1806 O O . SER A 1 225 ? -26.343 -2.187 33.775 1.00 69.94 225 SER A O 1
ATOM 1808 N N . GLY A 1 226 ? -27.161 -0.260 32.968 1.00 74.44 226 GLY A N 1
ATOM 1809 C CA . GLY A 1 226 ? -26.841 0.550 34.148 1.00 74.44 226 GLY A CA 1
ATOM 1810 C C . GLY A 1 226 ? -25.346 0.660 34.458 1.00 74.44 226 GLY A C 1
ATOM 1811 O O . GLY A 1 226 ? -24.987 0.766 35.629 1.00 74.44 226 GLY A O 1
ATOM 1812 N N . GLY A 1 227 ? -24.475 0.575 33.446 1.00 83.25 227 GLY A N 1
ATOM 1813 C CA . GLY A 1 227 ? -23.025 0.710 33.625 1.00 83.25 227 GLY A CA 1
ATOM 1814 C C . GLY A 1 227 ? -22.320 -0.533 34.169 1.00 83.25 227 GLY A C 1
ATOM 1815 O O . GLY A 1 227 ? -21.104 -0.518 34.317 1.00 83.25 227 GLY A O 1
ATOM 1816 N N . VAL A 1 228 ? -23.043 -1.636 34.399 1.00 88.12 228 VAL A N 1
ATOM 1817 C CA . VAL A 1 228 ? -22.489 -2.874 34.982 1.00 88.12 228 VAL A CA 1
ATOM 1818 C C . VAL A 1 228 ? -21.298 -3.408 34.184 1.00 88.12 228 VAL A C 1
ATOM 1820 O O . VAL A 1 228 ? -20.317 -3.861 34.765 1.00 88.12 228 VAL A O 1
ATOM 1823 N N . LEU A 1 229 ? -21.350 -3.326 32.851 1.00 87.88 229 LEU A N 1
ATOM 1824 C CA . LEU A 1 229 ? -20.231 -3.743 32.006 1.00 87.88 229 LEU A CA 1
ATOM 1825 C C . LEU A 1 229 ? -18.980 -2.886 32.246 1.00 87.88 229 LEU A C 1
ATOM 1827 O O . LEU A 1 229 ? -17.886 -3.435 32.301 1.00 87.88 229 LEU A O 1
ATOM 1831 N N . ILE A 1 230 ? -19.139 -1.567 32.404 1.00 87.56 230 ILE A N 1
ATOM 1832 C CA . ILE A 1 230 ? -18.023 -0.659 32.702 1.00 87.56 230 ILE A CA 1
ATOM 1833 C C . ILE A 1 230 ? -17.424 -1.023 34.051 1.00 87.56 230 ILE A C 1
ATOM 1835 O O . ILE A 1 230 ? -16.223 -1.218 34.139 1.00 87.56 230 ILE A O 1
ATOM 1839 N N . ASP A 1 231 ? -18.259 -1.19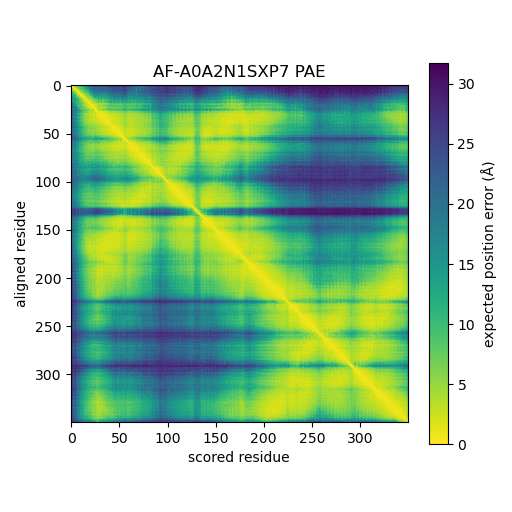5 35.075 1.00 88.94 231 ASP A N 1
ATOM 1840 C CA . ASP A 1 231 ? -17.789 -1.480 36.431 1.00 88.94 231 ASP A CA 1
ATOM 1841 C C . ASP A 1 231 ? -16.966 -2.779 36.494 1.00 88.94 231 ASP A C 1
ATOM 1843 O O . ASP A 1 231 ? -15.963 -2.862 37.206 1.00 88.94 231 ASP A O 1
ATOM 1847 N N . ILE A 1 232 ? -17.369 -3.791 35.715 1.00 89.88 232 ILE A N 1
ATOM 1848 C CA . ILE A 1 232 ? -16.633 -5.052 35.546 1.00 89.88 232 ILE A CA 1
ATOM 1849 C C . ILE A 1 232 ? -15.303 -4.812 34.813 1.00 89.88 232 ILE A C 1
ATOM 1851 O O . ILE A 1 232 ? -14.263 -5.319 35.240 1.00 89.88 232 ILE A O 1
ATOM 1855 N N . LEU A 1 233 ? -15.318 -4.045 33.719 1.00 86.75 233 LEU A N 1
ATOM 1856 C CA . LEU A 1 233 ? -14.135 -3.767 32.898 1.00 86.75 233 LEU A CA 1
ATOM 1857 C C . LEU A 1 233 ? -13.108 -2.878 33.616 1.00 86.75 233 LEU A C 1
ATOM 1859 O O . LEU A 1 233 ? -11.915 -3.177 33.562 1.00 86.75 233 LEU A O 1
ATOM 1863 N N . ASP A 1 234 ? -13.553 -1.844 34.327 1.00 86.75 234 ASP A N 1
ATOM 1864 C CA . ASP A 1 234 ? -12.721 -0.922 35.110 1.00 86.75 234 ASP A CA 1
ATOM 1865 C C . ASP A 1 234 ? -11.979 -1.666 36.221 1.00 86.75 234 ASP A C 1
ATOM 1867 O O . ASP A 1 234 ? -10.787 -1.446 36.453 1.00 86.75 234 ASP A O 1
ATOM 1871 N N . LYS A 1 235 ? -12.657 -2.624 36.866 1.00 87.31 235 LYS A N 1
ATOM 1872 C CA . LYS A 1 235 ? -12.046 -3.515 37.860 1.00 87.31 235 LYS A CA 1
ATOM 1873 C C . LYS A 1 235 ? -11.252 -4.671 37.237 1.00 87.31 235 LYS A C 1
ATOM 1875 O O . LYS A 1 235 ? -10.667 -5.466 37.971 1.00 87.31 235 LYS A O 1
ATOM 1880 N N . LYS A 1 236 ? -11.178 -4.745 35.900 1.00 86.31 236 LYS A N 1
ATOM 1881 C CA . LYS A 1 236 ? -10.479 -5.784 35.120 1.00 86.31 236 LYS A CA 1
ATOM 1882 C C . LYS A 1 236 ? -10.931 -7.199 35.478 1.00 86.31 236 LYS A C 1
ATO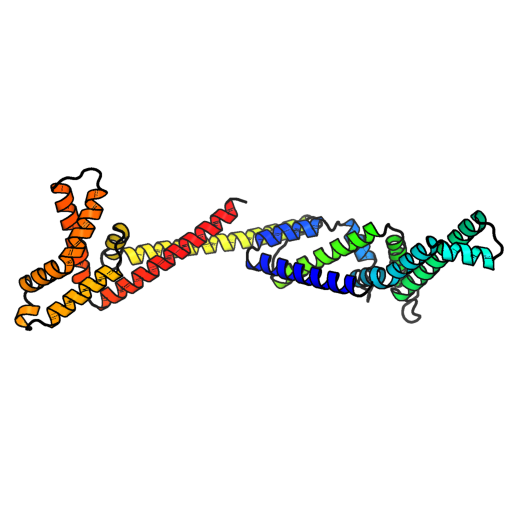M 1884 O O . LYS A 1 236 ? -10.121 -8.126 35.540 1.00 86.31 236 LYS A O 1
ATOM 1889 N N . TRP A 1 237 ? -12.218 -7.364 35.748 1.00 89.88 237 TRP A N 1
ATOM 1890 C CA . TRP A 1 237 ? -12.786 -8.664 36.065 1.00 89.88 237 TRP A CA 1
ATOM 1891 C C . TRP A 1 237 ? -13.101 -9.455 34.804 1.00 89.88 237 TRP A C 1
ATOM 1893 O O . TRP A 1 237 ? -13.538 -8.907 33.793 1.00 89.88 237 TRP A O 1
ATOM 1903 N N . ASP A 1 238 ? -12.915 -10.771 34.882 1.00 88.94 238 ASP A N 1
ATOM 1904 C CA . ASP A 1 238 ? -13.351 -11.666 33.821 1.00 88.94 238 ASP A CA 1
ATOM 1905 C C . ASP A 1 238 ? -14.870 -11.876 33.895 1.00 88.94 238 ASP A C 1
ATOM 1907 O O . ASP A 1 238 ? -15.393 -12.489 34.831 1.00 88.94 238 ASP A O 1
ATOM 1911 N N . LEU A 1 239 ? -15.577 -11.379 32.877 1.00 89.56 239 LEU A N 1
ATOM 1912 C CA . LEU A 1 239 ? -17.027 -11.505 32.763 1.00 89.56 239 LEU A CA 1
ATOM 1913 C C . LEU A 1 239 ? -17.471 -12.974 32.736 1.00 89.56 239 LEU A C 1
ATOM 1915 O O . LEU A 1 239 ? -18.510 -13.294 33.306 1.00 89.56 239 LEU A O 1
ATOM 1919 N N . ILE A 1 240 ? -16.697 -13.874 32.119 1.00 90.12 240 ILE A N 1
ATOM 1920 C CA . ILE A 1 240 ? -17.058 -15.298 32.024 1.00 90.12 240 ILE A CA 1
ATOM 1921 C C . ILE A 1 240 ? -17.097 -15.919 33.420 1.00 90.12 240 ILE A C 1
ATOM 1923 O O . ILE A 1 240 ? -18.056 -16.610 33.765 1.00 90.12 240 ILE A O 1
ATOM 1927 N N . THR A 1 241 ? -16.093 -15.616 34.243 1.00 91.31 241 THR A N 1
ATOM 1928 C CA . THR A 1 241 ? -16.044 -16.047 35.642 1.00 91.31 241 THR A CA 1
ATOM 1929 C C . THR A 1 241 ? -17.268 -15.553 36.424 1.00 91.31 241 THR A C 1
ATOM 1931 O O . THR A 1 241 ? -17.920 -16.348 37.099 1.00 91.31 241 THR A O 1
ATOM 1934 N N . ILE A 1 242 ? -17.654 -14.279 36.286 1.00 92.12 242 ILE A N 1
ATOM 1935 C CA . ILE A 1 242 ? -18.833 -13.724 36.981 1.00 92.12 242 ILE A CA 1
ATOM 1936 C C . ILE A 1 242 ? -20.131 -14.390 36.507 1.00 92.12 242 ILE A C 1
ATOM 1938 O O . ILE A 1 242 ? -20.974 -14.765 37.323 1.00 92.12 242 ILE A O 1
ATOM 1942 N N . LEU A 1 243 ? -20.298 -14.571 35.195 1.00 91.94 243 LEU A N 1
ATOM 1943 C CA . LEU A 1 243 ? -21.481 -15.226 34.635 1.00 91.94 243 LEU A CA 1
ATOM 1944 C C . LEU A 1 243 ? -21.571 -16.699 35.055 1.00 91.94 243 LEU A C 1
ATOM 1946 O O . LEU A 1 243 ? -22.668 -17.188 35.311 1.00 91.94 243 LEU A O 1
ATOM 1950 N N . SER A 1 244 ? -20.437 -17.386 35.208 1.00 92.62 244 SER A N 1
ATOM 1951 C CA . SER A 1 244 ? -20.397 -18.744 35.759 1.00 92.62 244 SER A CA 1
ATOM 1952 C C . SER A 1 244 ? -20.879 -18.787 37.212 1.00 92.62 244 SER A C 1
ATOM 1954 O O . SER A 1 244 ? -21.597 -19.715 37.583 1.00 92.62 244 SER A O 1
ATOM 1956 N N . LEU A 1 245 ? -20.518 -17.796 38.035 1.00 93.75 245 LEU A N 1
ATOM 1957 C CA . LEU A 1 245 ? -21.012 -17.698 39.415 1.00 93.75 245 LEU A CA 1
ATOM 1958 C C . LEU A 1 245 ? -22.528 -17.465 39.446 1.00 93.75 245 LEU A C 1
ATOM 1960 O O . LEU A 1 245 ? -23.228 -18.109 40.227 1.00 93.75 245 LEU A O 1
ATOM 1964 N N . ARG A 1 246 ? -23.054 -16.615 38.550 1.00 92.19 246 ARG A N 1
ATOM 1965 C CA . ARG A 1 246 ? -24.507 -16.435 38.377 1.00 92.19 246 ARG A CA 1
ATOM 1966 C C . ARG A 1 246 ? -25.185 -17.752 37.995 1.00 92.19 246 ARG A C 1
ATOM 1968 O O . ARG A 1 246 ? -26.196 -18.108 38.589 1.00 92.19 246 ARG A O 1
ATOM 1975 N N . ASP A 1 247 ? -24.608 -18.512 37.067 1.00 91.81 247 ASP A N 1
ATOM 1976 C CA . ASP A 1 247 ? -25.172 -19.795 36.630 1.00 91.81 247 ASP A CA 1
ATOM 1977 C C . ASP A 1 247 ? -25.152 -20.855 37.745 1.00 91.81 247 ASP A C 1
ATOM 1979 O O . ASP A 1 247 ? -26.067 -21.674 37.846 1.00 91.81 247 ASP A O 1
ATOM 1983 N N . GLN A 1 248 ? -24.125 -20.858 38.601 1.00 92.69 248 GLN A N 1
ATOM 1984 C CA . GLN A 1 248 ? -24.071 -21.715 39.793 1.00 92.69 248 GLN A CA 1
ATOM 1985 C C . GLN A 1 248 ? -25.144 -21.323 40.815 1.00 92.69 248 GLN A C 1
ATOM 1987 O O . GLN A 1 248 ? -25.857 -22.194 41.318 1.00 92.69 248 GLN A O 1
ATOM 1992 N N . TYR A 1 249 ? -25.321 -20.023 41.045 1.00 93.50 249 TYR A N 1
ATOM 1993 C CA . TYR A 1 249 ? -26.369 -19.471 41.898 1.00 93.50 249 TYR A CA 1
ATOM 1994 C C . TYR A 1 249 ? -27.781 -19.812 41.401 1.00 93.50 249 TYR A C 1
ATOM 1996 O O . TYR A 1 249 ? -28.594 -20.329 42.168 1.00 93.50 249 TYR A O 1
ATOM 2004 N N . GLU A 1 250 ? -28.073 -19.624 40.112 1.00 91.19 250 GLU A N 1
ATOM 2005 C CA . GLU A 1 250 ? -29.373 -19.981 39.529 1.00 91.19 250 GLU A CA 1
ATOM 2006 C C . GLU A 1 250 ? -29.639 -21.488 39.612 1.00 91.19 250 GLU A C 1
ATOM 2008 O O . GLU A 1 250 ? -30.741 -21.910 39.977 1.00 91.19 250 GLU A O 1
ATOM 2013 N N . LYS A 1 251 ? -28.616 -22.320 39.372 1.00 92.50 251 LYS A N 1
ATOM 2014 C CA . LYS A 1 251 ? -28.707 -23.774 39.572 1.00 92.50 251 LYS A CA 1
ATOM 2015 C C . LYS A 1 251 ? -29.002 -24.125 41.028 1.00 92.50 251 LYS A C 1
ATOM 2017 O O . LYS A 1 251 ? -29.835 -24.997 41.270 1.00 92.50 251 LYS A O 1
ATOM 2022 N N . ALA A 1 252 ? -28.353 -23.478 41.992 1.00 90.69 252 ALA A N 1
ATOM 2023 C CA . ALA A 1 252 ? -28.601 -23.709 43.412 1.00 90.69 252 ALA A CA 1
ATOM 2024 C C . ALA A 1 252 ? -30.027 -23.296 43.818 1.00 90.69 252 ALA A C 1
ATOM 2026 O O . ALA A 1 252 ? -30.703 -24.061 44.504 1.00 90.69 252 ALA A O 1
ATOM 2027 N N . ILE A 1 253 ? -30.528 -22.163 43.313 1.00 90.25 253 ILE A N 1
ATOM 2028 C CA . ILE A 1 253 ? -31.915 -21.720 43.532 1.00 90.25 253 ILE A CA 1
ATOM 2029 C C . ILE A 1 253 ? -32.919 -22.688 42.912 1.00 90.25 253 ILE A C 1
ATOM 2031 O O . ILE A 1 253 ? -33.912 -23.024 43.552 1.00 90.25 253 ILE A O 1
ATOM 2035 N N . SER A 1 254 ? -32.666 -23.174 41.695 1.00 88.81 254 SER A N 1
ATOM 2036 C CA . SER A 1 254 ? -33.585 -24.083 40.993 1.00 88.81 254 SER A CA 1
ATOM 2037 C C . SER A 1 254 ? -33.800 -25.421 41.714 1.00 88.81 254 SER A C 1
ATOM 2039 O O . SER A 1 254 ? -34.826 -26.069 41.521 1.00 88.81 254 SER A O 1
ATOM 2041 N N . LYS A 1 255 ? -32.848 -25.826 42.569 1.00 90.75 255 LYS A N 1
ATOM 2042 C CA . LYS A 1 255 ? -32.928 -27.040 43.395 1.00 90.75 255 LYS A CA 1
ATOM 2043 C C . LYS A 1 255 ? -33.757 -26.848 44.667 1.00 90.75 255 LYS A C 1
ATOM 2045 O O . LYS A 1 255 ? -34.086 -27.837 45.320 1.00 90.75 255 LYS A O 1
ATOM 2050 N N . LEU A 1 256 ? -34.072 -25.609 45.047 1.00 88.94 256 LEU A N 1
ATOM 2051 C CA . LEU A 1 256 ? -34.872 -25.324 46.233 1.00 88.94 256 LEU A CA 1
ATOM 2052 C C . LEU A 1 256 ? -36.374 -25.535 45.972 1.00 88.94 256 LEU A C 1
ATOM 2054 O O . LEU A 1 256 ? -36.863 -25.294 44.865 1.00 88.94 256 LEU A O 1
ATOM 2058 N N . PRO A 1 257 ? -37.157 -25.900 47.004 1.00 88.06 257 PRO A N 1
ATOM 2059 C CA . PRO A 1 257 ? -38.615 -25.846 46.938 1.00 88.06 257 PRO A CA 1
ATOM 2060 C C . PRO A 1 257 ? -39.101 -24.437 46.566 1.00 88.06 257 PRO A C 1
ATOM 2062 O O . PRO A 1 257 ? -38.541 -23.449 47.036 1.00 88.06 257 PRO A O 1
ATOM 2065 N N . LYS A 1 258 ? -40.196 -24.309 45.798 1.00 83.56 258 LYS A N 1
ATOM 2066 C CA . LYS A 1 258 ? -40.715 -23.004 45.313 1.00 83.56 258 LYS A CA 1
ATOM 2067 C C . LYS A 1 258 ? -40.867 -21.932 46.407 1.00 83.56 258 LYS A C 1
ATOM 2069 O O . LYS A 1 258 ? -40.615 -20.759 46.155 1.00 83.56 258 LYS A O 1
ATOM 2074 N N . LYS A 1 259 ? -41.266 -22.330 47.622 1.00 83.56 259 LYS A N 1
ATOM 2075 C CA . LYS A 1 259 ? -41.406 -21.430 48.783 1.00 83.56 259 LYS A CA 1
ATOM 2076 C C . LYS A 1 259 ? -40.062 -20.846 49.237 1.00 83.56 259 LYS A C 1
ATOM 2078 O O . LYS A 1 259 ? -40.000 -19.691 49.641 1.00 83.56 259 LYS A O 1
ATOM 2083 N N . ASP A 1 260 ? -39.004 -21.640 49.141 1.00 81.50 260 ASP A N 1
ATOM 2084 C CA . ASP A 1 260 ? -37.650 -21.276 49.543 1.00 81.50 260 ASP A CA 1
ATOM 2085 C C . ASP A 1 260 ? -36.900 -20.532 48.437 1.00 81.50 260 ASP A C 1
ATOM 2087 O O . ASP A 1 260 ? -36.169 -19.593 48.731 1.00 81.50 260 ASP A O 1
ATOM 2091 N N . ALA A 1 261 ? -37.137 -20.889 47.172 1.00 80.19 261 ALA A N 1
ATOM 2092 C CA . ALA A 1 261 ? -36.578 -20.195 46.013 1.00 80.19 261 ALA A CA 1
ATOM 2093 C C . ALA A 1 261 ? -37.028 -18.722 45.925 1.00 80.19 261 ALA A C 1
ATOM 2095 O O . ALA A 1 261 ? -36.275 -17.872 45.455 1.00 80.19 261 ALA A O 1
ATOM 2096 N N . ASN A 1 262 ? -38.234 -18.414 46.416 1.00 82.56 262 ASN A N 1
ATOM 2097 C CA . ASN A 1 262 ? -38.781 -17.054 46.464 1.00 82.56 262 ASN A CA 1
ATOM 2098 C C . ASN A 1 262 ? -38.424 -16.289 47.753 1.00 82.56 262 ASN A C 1
ATOM 2100 O O . ASN A 1 262 ? -38.778 -15.118 47.883 1.00 82.56 262 ASN A O 1
ATOM 2104 N N . ASN A 1 263 ? -37.741 -16.917 48.716 1.00 89.19 263 ASN A N 1
ATOM 2105 C CA . ASN A 1 263 ? -37.349 -16.266 49.963 1.00 89.19 263 ASN A CA 1
ATOM 2106 C C . ASN A 1 263 ? -36.036 -15.487 49.773 1.00 89.19 263 ASN A C 1
ATOM 2108 O O . ASN A 1 263 ? -34.987 -16.079 49.523 1.00 89.19 263 ASN A O 1
ATOM 2112 N N . ALA A 1 264 ? -36.085 -14.163 49.945 1.00 86.69 264 ALA A N 1
ATOM 2113 C CA . ALA A 1 264 ? -34.930 -13.280 49.779 1.00 86.69 264 ALA A CA 1
ATOM 2114 C C . ALA A 1 264 ? -33.744 -13.635 50.695 1.00 86.69 264 ALA A C 1
ATOM 2116 O O . ALA A 1 264 ? -32.602 -13.551 50.257 1.00 86.69 264 ALA A O 1
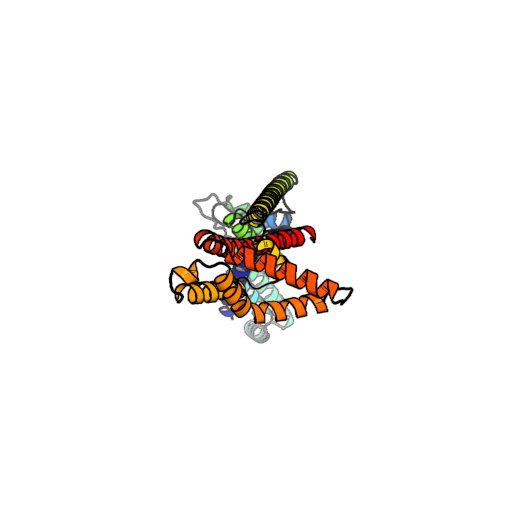ATOM 2117 N N . ILE A 1 265 ? -33.999 -14.091 51.928 1.00 89.19 265 ILE A N 1
ATOM 2118 C CA . ILE A 1 265 ? -32.943 -14.454 52.889 1.00 89.19 265 ILE A CA 1
ATOM 2119 C C . ILE A 1 265 ? -32.186 -15.691 52.396 1.00 89.19 265 ILE A C 1
ATOM 2121 O O . ILE A 1 265 ? -30.963 -15.674 52.313 1.00 89.19 265 ILE A O 1
ATOM 2125 N N . LYS A 1 266 ? -32.910 -16.735 51.969 1.00 89.25 266 LYS A N 1
ATOM 2126 C CA . LYS A 1 266 ? -32.293 -17.958 51.426 1.00 89.2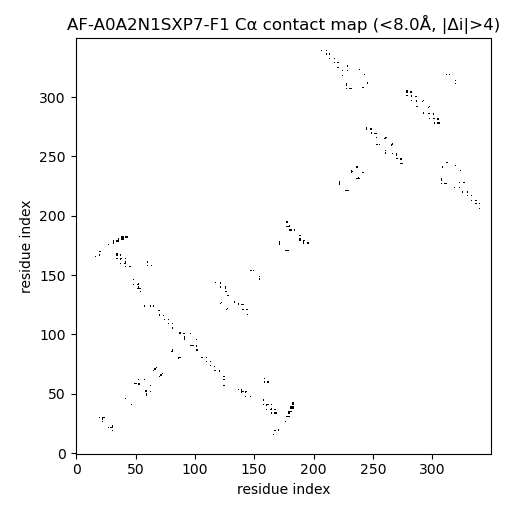5 266 LYS A CA 1
ATOM 2127 C C . LYS A 1 266 ? -31.529 -17.694 50.126 1.00 89.25 266 LYS A C 1
ATOM 2129 O O . LYS A 1 266 ? -30.494 -18.306 49.885 1.00 89.25 266 LYS A O 1
ATOM 2134 N N . ARG A 1 267 ? -32.018 -16.773 49.288 1.00 88.00 267 ARG A N 1
ATOM 2135 C CA . ARG A 1 267 ? -31.302 -16.332 48.080 1.00 88.00 267 ARG A CA 1
ATOM 2136 C C . ARG A 1 267 ? -30.002 -15.611 48.436 1.00 88.00 267 ARG A C 1
ATOM 2138 O O . ARG A 1 267 ? -28.977 -15.925 47.842 1.00 88.00 267 ARG A O 1
ATOM 2145 N N . LEU A 1 268 ? -30.023 -14.720 49.429 1.00 90.06 268 LEU A N 1
ATOM 2146 C CA . LEU A 1 268 ? -28.824 -14.030 49.907 1.00 90.06 268 LEU A CA 1
ATOM 2147 C C . LEU A 1 268 ? -27.790 -15.013 50.481 1.00 90.06 268 LEU A C 1
ATOM 2149 O O . LEU A 1 268 ? -26.620 -14.919 50.140 1.00 90.06 268 LEU A O 1
ATOM 2153 N N . GLU A 1 269 ? -28.215 -16.010 51.263 1.00 91.06 269 GLU A N 1
ATOM 2154 C CA . GLU A 1 269 ? -27.316 -17.046 51.801 1.00 91.06 269 GLU A CA 1
ATOM 2155 C C . GLU A 1 269 ? -26.602 -17.841 50.693 1.00 91.06 269 GLU A C 1
ATOM 2157 O O . GLU A 1 269 ? -25.401 -18.105 50.781 1.00 91.06 269 GLU A O 1
ATOM 2162 N N . ILE A 1 270 ? -27.324 -18.211 49.626 1.00 90.69 270 ILE A N 1
ATOM 2163 C CA . ILE A 1 270 ? -26.728 -18.888 48.464 1.00 90.69 270 ILE A CA 1
ATOM 2164 C C . ILE A 1 270 ? -25.791 -17.937 47.719 1.00 90.69 270 ILE A C 1
ATOM 2166 O O . ILE A 1 270 ? -24.677 -18.334 47.384 1.00 90.69 270 ILE A O 1
ATOM 2170 N N . PHE A 1 271 ? -26.209 -16.692 47.480 1.00 92.62 271 PHE A N 1
ATOM 2171 C CA . PHE A 1 271 ? -25.354 -15.674 46.868 1.00 92.62 271 PHE A CA 1
ATOM 2172 C C . PHE A 1 271 ? -24.040 -15.531 47.638 1.00 92.62 271 PHE A C 1
ATOM 2174 O O . PHE A 1 271 ? -22.962 -15.587 47.042 1.00 92.62 271 PHE A O 1
ATOM 2181 N N . ASP A 1 272 ? -24.119 -15.413 48.963 1.00 91.88 272 ASP A N 1
ATOM 2182 C CA . ASP A 1 272 ? -22.954 -15.224 49.808 1.00 91.88 272 ASP A CA 1
ATOM 2183 C C . ASP A 1 272 ? -21.995 -16.410 49.741 1.00 91.88 272 ASP A C 1
ATOM 2185 O O . ASP A 1 272 ? -20.776 -16.221 49.662 1.00 91.88 272 ASP A O 1
ATOM 2189 N N . LYS A 1 273 ? -22.553 -17.625 49.729 1.00 92.81 273 LYS A N 1
ATOM 2190 C CA . LYS A 1 273 ? -21.805 -18.874 49.616 1.00 92.81 273 LYS A CA 1
ATOM 2191 C C . LYS A 1 273 ? -21.078 -18.979 48.277 1.00 92.81 273 LYS A C 1
ATOM 2193 O O . LYS A 1 273 ? -19.861 -19.167 48.275 1.00 92.81 273 LYS A O 1
ATOM 2198 N N . GLU A 1 274 ? -21.796 -18.832 47.164 1.00 91.19 274 GLU A N 1
ATOM 2199 C CA . GLU A 1 274 ? -21.248 -19.026 45.814 1.00 91.19 274 GLU A CA 1
ATOM 2200 C C . GLU A 1 274 ? -20.242 -17.923 45.438 1.00 91.19 274 GLU A C 1
ATOM 2202 O O . GLU A 1 274 ? -19.240 -18.190 44.781 1.00 91.19 274 GLU A O 1
ATOM 2207 N N . THR A 1 275 ? -20.441 -16.684 45.903 1.00 92.00 275 THR A N 1
ATOM 2208 C CA . THR A 1 275 ? -19.542 -15.559 45.576 1.00 92.00 275 THR A CA 1
ATOM 2209 C C . THR A 1 275 ? -18.373 -15.384 46.548 1.00 92.00 275 THR A C 1
ATOM 2211 O O . THR A 1 275 ? -17.434 -14.655 46.232 1.00 92.00 275 THR A O 1
ATOM 2214 N N . SER A 1 276 ? -18.379 -16.046 47.714 1.00 90.94 276 SER A N 1
ATOM 2215 C CA . SER A 1 276 ? -17.384 -15.867 48.792 1.00 90.94 276 SER A CA 1
ATOM 2216 C C . SER A 1 276 ? -15.924 -15.905 48.322 1.00 90.94 276 SER A C 1
ATOM 2218 O O . SER A 1 276 ? -15.156 -14.987 48.614 1.00 90.94 276 SER A O 1
ATOM 2220 N N . SER A 1 277 ? -15.545 -16.932 47.555 1.00 91.31 277 SER A N 1
ATOM 2221 C CA . SER A 1 277 ? -14.180 -17.097 47.044 1.00 91.31 277 SER A CA 1
ATOM 2222 C C . SER A 1 277 ? -13.782 -15.944 46.124 1.00 91.31 277 SER A C 1
ATOM 2224 O O . SER A 1 277 ? -12.713 -15.360 46.293 1.00 91.31 277 SER A O 1
ATOM 2226 N N . PHE A 1 278 ? -14.663 -15.581 45.186 1.00 92.31 278 PHE A N 1
ATOM 2227 C CA . PHE A 1 278 ? -14.423 -14.481 44.255 1.00 92.31 278 PHE A CA 1
ATOM 2228 C C . PHE A 1 278 ? -14.308 -13.143 44.993 1.00 92.31 278 PHE A C 1
ATOM 2230 O O . PHE A 1 278 ? -13.370 -12.388 44.751 1.00 92.31 278 PHE A O 1
ATOM 2237 N N . ARG A 1 279 ? -15.213 -12.865 45.941 1.00 91.12 279 ARG A N 1
ATOM 2238 C CA . ARG A 1 279 ? -15.196 -11.631 46.740 1.00 91.12 279 ARG A CA 1
ATOM 2239 C C . ARG A 1 279 ? -13.905 -11.483 47.527 1.00 91.12 279 ARG A C 1
ATOM 2241 O O . ARG A 1 279 ? -13.260 -10.447 47.428 1.00 91.12 279 ARG A O 1
ATOM 2248 N N . ASN A 1 280 ? -13.489 -12.524 48.243 1.00 89.44 280 ASN A N 1
ATOM 2249 C CA . ASN A 1 280 ? -12.256 -12.494 49.028 1.00 89.44 280 ASN A CA 1
ATOM 2250 C C . ASN A 1 280 ? -11.025 -12.267 48.141 1.00 89.44 280 ASN A C 1
ATOM 2252 O O . ASN A 1 280 ? -10.162 -11.454 48.471 1.00 89.44 280 ASN A O 1
ATOM 2256 N N . GLU A 1 281 ? -10.954 -12.946 46.994 1.00 90.75 281 GLU A N 1
ATOM 2257 C CA . GLU A 1 281 ? -9.850 -12.786 46.048 1.00 90.75 281 GLU A CA 1
ATOM 2258 C C . GLU A 1 281 ? -9.786 -11.362 45.475 1.00 90.75 281 GLU A C 1
ATOM 2260 O O . GLU A 1 281 ? -8.718 -10.742 45.473 1.00 90.75 281 GLU A O 1
ATOM 2265 N N . GLN A 1 282 ? -10.918 -10.818 45.017 1.00 88.94 282 GLN A N 1
ATOM 2266 C CA . GLN A 1 282 ? -10.968 -9.479 44.429 1.00 88.94 282 GLN A CA 1
ATOM 2267 C C . GLN A 1 282 ? -10.776 -8.375 45.472 1.00 88.94 282 GLN A C 1
ATOM 2269 O O . GLN A 1 282 ? -10.066 -7.408 45.195 1.00 88.94 282 GLN A O 1
ATOM 2274 N N . THR A 1 283 ? -11.324 -8.525 46.683 1.00 86.88 283 THR A N 1
ATOM 2275 C CA . THR A 1 283 ? -11.062 -7.600 47.795 1.00 86.88 283 THR A CA 1
ATOM 2276 C C . THR A 1 283 ? -9.572 -7.560 48.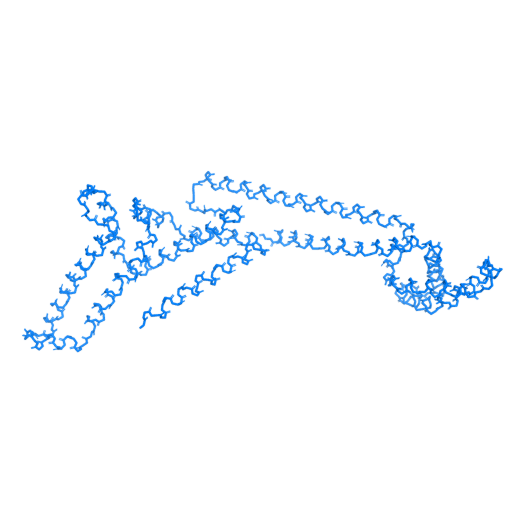101 1.00 86.88 283 THR A C 1
ATOM 2278 O O . THR A 1 283 ? -9.000 -6.475 48.145 1.00 86.88 283 THR A O 1
ATOM 2281 N N . ASN A 1 284 ? -8.911 -8.714 48.230 1.00 86.50 284 ASN A N 1
ATOM 2282 C CA . ASN A 1 284 ? -7.470 -8.760 48.486 1.00 86.50 284 ASN A CA 1
ATOM 2283 C C . ASN A 1 284 ? -6.673 -8.073 47.367 1.00 86.50 284 ASN A C 1
ATOM 2285 O O . ASN A 1 284 ? -5.820 -7.234 47.651 1.00 86.50 284 ASN A O 1
ATOM 2289 N N . LYS A 1 285 ? -6.987 -8.362 46.097 1.00 86.88 285 LYS A N 1
ATOM 2290 C CA . LYS A 1 285 ? -6.334 -7.731 44.936 1.00 86.88 285 LYS A CA 1
ATOM 2291 C C . LYS A 1 285 ? -6.499 -6.209 44.919 1.00 86.88 285 LYS A C 1
ATOM 2293 O O . LYS A 1 285 ? -5.533 -5.497 44.658 1.00 86.88 285 LYS A O 1
ATOM 2298 N N . LEU A 1 286 ? -7.703 -5.703 45.182 1.00 83.75 286 LEU A N 1
ATOM 2299 C CA . LEU A 1 286 ? -7.985 -4.265 45.153 1.00 83.75 286 LEU A CA 1
ATOM 2300 C C . LEU A 1 286 ? -7.422 -3.531 46.378 1.00 83.75 286 LEU A C 1
ATOM 2302 O O . LEU A 1 286 ? -6.954 -2.407 46.238 1.00 83.75 286 LEU A O 1
ATOM 2306 N N . VAL A 1 287 ? -7.411 -4.165 47.555 1.00 82.75 287 VAL A N 1
ATOM 2307 C CA . VAL A 1 287 ? -6.836 -3.592 48.783 1.00 82.75 287 VAL A CA 1
ATOM 2308 C C . VAL A 1 287 ? -5.315 -3.469 48.686 1.00 82.75 287 VAL A C 1
ATOM 2310 O O . VAL A 1 287 ? -4.777 -2.447 49.092 1.00 82.75 287 VAL A O 1
ATOM 2313 N N . ILE A 1 288 ? -4.617 -4.461 48.120 1.00 82.19 288 ILE A N 1
ATOM 2314 C CA . ILE A 1 288 ? -3.152 -4.408 47.935 1.00 82.19 288 ILE A CA 1
ATOM 2315 C C . ILE A 1 288 ? -2.737 -3.242 47.026 1.00 82.19 288 ILE A C 1
ATOM 2317 O O . ILE A 1 288 ? -1.682 -2.648 47.225 1.00 82.19 288 ILE A O 1
ATOM 2321 N N . ASN A 1 289 ? -3.574 -2.903 46.045 1.00 77.88 289 ASN A N 1
ATOM 2322 C CA . ASN A 1 289 ? -3.309 -1.830 45.089 1.00 77.88 289 ASN A CA 1
ATOM 2323 C C . ASN A 1 289 ? -3.786 -0.445 45.566 1.00 77.88 289 ASN A C 1
ATOM 2325 O O . ASN A 1 289 ? -3.640 0.527 44.828 1.00 77.88 289 ASN A O 1
ATOM 2329 N N . ALA A 1 290 ? -4.379 -0.338 46.759 1.00 80.19 290 ALA A N 1
ATOM 2330 C CA . ALA A 1 290 ? -4.821 0.937 47.314 1.00 80.19 290 ALA A CA 1
ATOM 2331 C C . ALA A 1 290 ? -3.661 1.693 47.983 1.00 80.19 290 ALA A C 1
ATOM 2333 O O . ALA A 1 290 ? -2.840 1.109 48.685 1.00 80.19 290 ALA A O 1
ATOM 2334 N N . GLU A 1 291 ? -3.647 3.020 47.829 1.00 72.44 291 GLU A N 1
ATOM 2335 C CA . GLU A 1 291 ? -2.635 3.910 48.423 1.00 72.44 291 GLU A CA 1
ATOM 2336 C C . GLU A 1 291 ? -2.615 3.854 49.960 1.00 72.44 291 GLU A C 1
ATOM 2338 O O . GLU A 1 291 ? -1.573 4.049 50.583 1.00 72.44 291 GLU A O 1
ATOM 2343 N N . GLN A 1 292 ? -3.766 3.565 50.580 1.00 73.50 292 GLN A N 1
ATOM 2344 C CA . GLN A 1 292 ? -3.904 3.395 52.025 1.00 73.50 292 GLN A CA 1
ATOM 2345 C C . GLN A 1 292 ? -4.674 2.117 52.357 1.00 73.50 292 GLN A C 1
ATOM 2347 O O . GLN A 1 292 ? -5.902 2.029 52.228 1.00 73.50 292 GLN A O 1
ATOM 2352 N N . VAL A 1 293 ? -3.931 1.125 52.843 1.00 78.19 293 VAL A N 1
ATOM 2353 C CA . VAL A 1 293 ? -4.480 -0.139 53.331 1.00 78.19 293 VAL A CA 1
ATOM 2354 C C . VAL A 1 293 ? -5.067 0.086 54.724 1.00 78.19 293 VAL A C 1
ATOM 2356 O O . VAL A 1 293 ? -4.343 0.221 55.707 1.00 78.19 293 VAL A O 1
ATOM 2359 N N . SER A 1 294 ? -6.396 0.137 54.818 1.00 84.69 294 SER A N 1
ATOM 2360 C CA . SER A 1 294 ? -7.114 0.249 56.090 1.00 84.69 294 SER A CA 1
ATOM 2361 C C . SER A 1 294 ? -8.333 -0.672 56.123 1.00 84.69 294 SER A C 1
ATOM 2363 O O . SER A 1 294 ? -8.888 -1.037 55.082 1.00 84.69 294 SER A O 1
ATOM 2365 N N . LEU A 1 295 ? -8.798 -1.017 57.329 1.00 83.94 295 LEU A N 1
ATOM 2366 C CA . LEU A 1 295 ? -10.041 -1.778 57.517 1.00 83.94 295 LEU A CA 1
ATOM 2367 C C . LEU A 1 295 ? -11.261 -1.048 56.929 1.00 83.94 295 LEU A C 1
ATOM 2369 O O . LEU A 1 295 ? -12.204 -1.693 56.468 1.00 83.94 295 LEU A O 1
ATOM 2373 N N . ALA A 1 296 ? -11.242 0.288 56.921 1.00 86.12 296 ALA A N 1
ATOM 2374 C CA . ALA A 1 296 ? -12.276 1.094 56.283 1.00 86.12 296 ALA A CA 1
ATOM 2375 C C . ALA A 1 296 ? -12.232 0.935 54.754 1.00 86.12 296 ALA A C 1
ATOM 2377 O O . ALA A 1 296 ? -13.262 0.648 54.148 1.00 86.12 296 ALA A O 1
ATOM 2378 N N . THR A 1 297 ? -11.040 1.013 54.151 1.00 84.38 297 THR A N 1
ATOM 2379 C CA . THR A 1 297 ? -10.821 0.808 52.709 1.00 84.38 297 THR A CA 1
ATOM 2380 C C . THR A 1 297 ? -11.295 -0.578 52.269 1.00 84.38 297 THR A C 1
ATOM 2382 O O . THR A 1 297 ? -12.041 -0.700 51.300 1.00 84.38 297 THR A O 1
ATOM 2385 N N . ALA A 1 298 ? -10.935 -1.625 53.019 1.00 84.56 298 ALA A N 1
ATOM 2386 C CA . ALA A 1 298 ? -11.349 -2.995 52.724 1.00 84.56 298 ALA A CA 1
ATOM 2387 C C . ALA A 1 298 ? -12.878 -3.178 52.792 1.00 84.56 298 ALA A C 1
ATOM 2389 O O . ALA A 1 298 ? -13.461 -3.847 51.936 1.00 84.56 298 ALA A O 1
ATOM 2390 N N . ARG A 1 299 ? -13.549 -2.549 53.771 1.00 87.31 299 ARG A N 1
ATOM 2391 C CA . ARG A 1 299 ? -15.019 -2.558 53.872 1.00 87.31 299 ARG A CA 1
ATOM 2392 C C . ARG A 1 299 ? -15.689 -1.857 52.695 1.00 87.31 299 ARG A C 1
ATOM 2394 O O . ARG A 1 299 ? -16.671 -2.383 52.182 1.00 87.31 299 ARG A O 1
ATOM 2401 N N . THR A 1 300 ? -15.184 -0.699 52.276 1.00 88.44 300 THR A N 1
ATOM 2402 C CA . THR A 1 300 ? -15.727 0.030 51.119 1.00 88.44 300 THR A CA 1
ATOM 2403 C C . THR A 1 300 ? -15.565 -0.784 49.841 1.00 88.44 300 THR A C 1
ATOM 2405 O O . THR A 1 300 ? -16.547 -1.017 49.148 1.00 88.44 300 THR A O 1
ATOM 2408 N N . ILE A 1 301 ? -14.368 -1.327 49.598 1.00 87.19 301 ILE A N 1
ATOM 2409 C CA . ILE A 1 301 ? -14.101 -2.192 48.442 1.00 87.19 301 ILE A CA 1
ATOM 2410 C C . ILE A 1 301 ? -15.052 -3.389 48.429 1.00 87.19 301 ILE A C 1
ATOM 2412 O O . ILE A 1 301 ? -15.656 -3.669 47.402 1.00 87.19 301 ILE A O 1
ATOM 2416 N N . THR A 1 302 ? -15.228 -4.071 49.563 1.00 89.06 302 THR A N 1
ATOM 2417 C CA . THR A 1 302 ? -16.116 -5.243 49.640 1.00 89.06 302 THR A CA 1
ATOM 2418 C C . THR A 1 302 ? -17.563 -4.866 49.307 1.00 89.06 302 THR A C 1
ATOM 2420 O O . THR A 1 302 ? -18.197 -5.542 48.504 1.00 89.06 302 THR A O 1
ATOM 2423 N N . LYS A 1 303 ? -18.059 -3.737 49.833 1.00 90.94 303 LYS A N 1
ATOM 2424 C CA . LYS A 1 303 ? -19.400 -3.226 49.504 1.00 90.94 303 LYS A CA 1
ATOM 2425 C C . LYS A 1 303 ? -19.560 -2.900 48.020 1.00 90.94 303 LYS A C 1
ATOM 2427 O O . LYS A 1 303 ? -20.599 -3.207 47.441 1.00 90.94 303 LYS A O 1
ATOM 2432 N N . ASP A 1 304 ? -18.547 -2.299 47.403 1.00 89.69 304 ASP A N 1
ATOM 2433 C CA . ASP A 1 304 ? -18.571 -1.996 45.971 1.00 89.69 304 ASP A CA 1
ATOM 2434 C C . ASP A 1 304 ? -18.608 -3.280 45.137 1.00 89.69 304 ASP A C 1
ATOM 2436 O O . ASP A 1 304 ? -19.312 -3.350 44.127 1.00 89.69 304 ASP A O 1
ATOM 2440 N N . ILE A 1 305 ? -17.877 -4.313 45.571 1.00 91.19 305 ILE A N 1
ATOM 2441 C CA . ILE A 1 305 ? -17.879 -5.625 44.923 1.00 91.19 305 ILE A CA 1
ATOM 2442 C C . ILE A 1 305 ? -19.258 -6.269 45.008 1.00 91.19 305 ILE A C 1
ATOM 2444 O O . ILE A 1 305 ? -19.799 -6.680 43.980 1.00 91.19 305 ILE A O 1
ATOM 2448 N N . ASP A 1 306 ? -19.836 -6.311 46.208 1.00 91.25 306 ASP A N 1
ATOM 2449 C CA . ASP A 1 306 ? -21.178 -6.843 46.437 1.00 91.25 306 ASP A CA 1
ATOM 2450 C C . ASP A 1 306 ? -22.215 -6.106 45.583 1.00 91.25 306 ASP A C 1
ATOM 2452 O O . ASP A 1 306 ? -23.031 -6.737 44.918 1.00 91.25 306 ASP A O 1
ATOM 2456 N N . SER A 1 307 ? -22.139 -4.775 45.520 1.00 91.62 307 SER A N 1
ATOM 2457 C CA . SER A 1 307 ? -23.039 -3.946 44.711 1.00 91.62 307 SER A CA 1
ATOM 2458 C C . SER A 1 307 ? -22.988 -4.284 43.214 1.00 91.62 307 SER A C 1
ATOM 2460 O O . SER A 1 307 ? -24.020 -4.325 42.541 1.00 91.62 307 SER A O 1
ATOM 2462 N N . ILE A 1 308 ? -21.800 -4.548 42.659 1.00 90.81 308 ILE A N 1
ATOM 2463 C CA . ILE A 1 308 ? -21.664 -4.952 41.249 1.00 90.81 308 ILE A CA 1
ATOM 2464 C C . ILE A 1 308 ? -22.194 -6.370 41.039 1.00 90.81 308 ILE A C 1
ATOM 2466 O O . ILE A 1 308 ? -22.958 -6.600 40.102 1.00 90.81 308 ILE A O 1
ATOM 2470 N N . LEU A 1 309 ? -21.815 -7.315 41.902 1.00 92.50 309 LEU A N 1
ATOM 2471 C CA . LEU A 1 309 ? -22.237 -8.710 41.780 1.00 92.50 309 LEU A CA 1
ATOM 2472 C C . LEU A 1 309 ? -23.754 -8.851 41.899 1.00 92.50 309 LEU A C 1
ATOM 2474 O O . LEU A 1 309 ? -24.358 -9.522 41.069 1.00 92.50 309 LEU A O 1
ATOM 2478 N N . LEU A 1 310 ? -24.382 -8.168 42.856 1.00 92.19 310 LEU A N 1
ATOM 2479 C CA . LEU A 1 310 ? -25.837 -8.163 42.999 1.00 92.19 310 LEU A CA 1
ATOM 2480 C C . LEU A 1 310 ? -26.517 -7.622 41.737 1.00 92.19 310 LEU A C 1
ATOM 2482 O O . LEU A 1 310 ? -27.407 -8.277 41.204 1.00 92.19 310 LEU A O 1
ATOM 2486 N N . ARG A 1 311 ? -26.024 -6.510 41.171 1.00 90.88 311 ARG A N 1
ATOM 2487 C CA . ARG A 1 311 ? -26.550 -5.982 39.901 1.00 90.88 311 ARG A CA 1
ATOM 2488 C C . ARG A 1 311 ? -26.446 -6.979 38.750 1.00 90.88 311 ARG A C 1
ATOM 2490 O O . ARG A 1 311 ? -27.346 -7.004 37.920 1.00 90.88 311 ARG A O 1
ATOM 2497 N N . VAL A 1 312 ? -25.383 -7.786 38.686 1.00 90.88 312 VAL A N 1
ATOM 2498 C CA . VAL A 1 312 ? -25.237 -8.845 37.670 1.00 90.88 312 VAL A CA 1
ATOM 2499 C C . VAL A 1 312 ? -26.205 -10.003 37.922 1.00 90.88 312 VAL A C 1
ATOM 2501 O O . VAL A 1 312 ? -26.780 -10.545 36.979 1.00 90.88 312 VAL A O 1
ATOM 2504 N N . PHE A 1 313 ? -26.385 -10.396 39.181 1.00 90.94 313 PHE A N 1
ATOM 2505 C CA . PHE A 1 313 ? -27.225 -11.531 39.565 1.00 90.94 313 PHE A CA 1
ATOM 2506 C C . PHE A 1 313 ? -28.721 -11.208 39.455 1.00 90.94 313 PHE A C 1
ATOM 2508 O O . PHE A 1 313 ? -29.512 -12.110 39.193 1.00 90.94 313 PHE A O 1
ATOM 2515 N N . ASP A 1 314 ? -29.091 -9.931 39.565 1.00 88.81 314 ASP A N 1
ATOM 2516 C CA . ASP A 1 314 ? -30.453 -9.434 39.353 1.00 88.81 314 ASP A CA 1
ATOM 2517 C C . ASP A 1 314 ? -30.816 -9.243 37.868 1.00 88.81 314 ASP A C 1
ATOM 2519 O O . ASP A 1 314 ? -31.976 -8.977 37.541 1.00 88.81 314 ASP A O 1
ATOM 2523 N N . LEU A 1 315 ? -29.858 -9.389 36.941 1.00 89.00 315 LEU A N 1
ATOM 2524 C CA . LEU A 1 315 ? -30.151 -9.335 35.507 1.00 89.00 315 LEU A CA 1
ATOM 2525 C C . LEU A 1 315 ? -31.074 -10.486 35.100 1.00 89.00 315 LEU A C 1
ATOM 2527 O O . LEU A 1 315 ? -30.895 -11.631 35.511 1.00 89.00 315 LEU A O 1
ATOM 2531 N N . THR A 1 316 ? -32.014 -10.201 34.203 1.00 88.69 316 THR A N 1
ATOM 2532 C CA . THR A 1 316 ? -32.777 -11.234 33.485 1.00 88.69 316 THR A CA 1
ATOM 2533 C C . THR A 1 316 ? -31.887 -11.981 32.489 1.00 88.69 316 THR A C 1
ATOM 2535 O O . THR A 1 316 ? -30.883 -11.438 32.025 1.00 88.69 316 THR A O 1
ATOM 2538 N N . ASP A 1 317 ? -32.282 -13.184 32.066 1.00 88.31 317 ASP A N 1
ATOM 2539 C CA . ASP A 1 317 ? -31.509 -13.957 31.076 1.00 88.31 317 ASP A CA 1
ATOM 2540 C C . ASP A 1 317 ? -31.307 -13.196 29.761 1.00 88.31 317 ASP A C 1
ATOM 2542 O O . ASP A 1 317 ? -30.210 -13.177 29.211 1.00 88.31 317 ASP A O 1
ATOM 2546 N N . LYS A 1 318 ? -32.316 -12.433 29.320 1.00 88.88 318 LYS A N 1
ATOM 2547 C CA . LYS A 1 318 ? -32.184 -11.544 28.154 1.00 88.88 318 LYS A CA 1
ATOM 2548 C C . LYS A 1 318 ? -31.106 -10.475 28.356 1.00 88.88 318 LYS A C 1
ATOM 2550 O O . LYS A 1 318 ? -30.357 -10.171 27.433 1.00 88.88 318 LYS A O 1
ATOM 2555 N N . GLN A 1 319 ? -31.026 -9.887 29.549 1.00 89.62 319 GLN A N 1
ATOM 2556 C CA . GLN A 1 319 ? -30.006 -8.885 29.870 1.00 89.62 319 GLN A CA 1
ATOM 2557 C C . GLN A 1 319 ? -28.617 -9.511 30.038 1.00 89.62 319 GLN A C 1
ATOM 2559 O O . GLN A 1 319 ? -27.634 -8.874 29.670 1.00 89.62 319 GLN A O 1
ATOM 2564 N N . LYS A 1 320 ? -28.525 -10.746 30.546 1.00 89.50 320 LYS A N 1
ATOM 2565 C CA . LYS A 1 320 ? -27.284 -11.533 30.621 1.00 89.50 320 LYS A CA 1
ATOM 2566 C C . LYS A 1 320 ? -26.725 -11.830 29.225 1.00 89.50 320 LYS A C 1
ATOM 2568 O O . LYS A 1 320 ? -25.536 -11.612 28.969 1.00 89.50 320 LYS A O 1
ATOM 2573 N N . ASP A 1 321 ? -27.583 -12.273 28.311 1.00 89.50 321 ASP A N 1
ATOM 2574 C CA . ASP A 1 321 ? -27.208 -12.530 26.920 1.00 89.50 321 ASP A CA 1
ATOM 2575 C C . ASP A 1 321 ? -26.753 -11.235 26.235 1.00 89.50 321 ASP A C 1
ATOM 2577 O O . ASP A 1 321 ? -25.680 -11.194 25.625 1.00 89.50 321 ASP A O 1
ATOM 2581 N N . GLN A 1 322 ? -27.498 -10.141 26.436 1.00 90.19 322 GLN A N 1
ATOM 2582 C CA . GLN A 1 322 ? -27.123 -8.820 25.934 1.00 90.19 322 GLN A CA 1
ATOM 2583 C C . GLN A 1 322 ? -25.790 -8.333 26.521 1.00 90.19 322 GLN A C 1
ATOM 2585 O O . GLN A 1 322 ? -24.969 -7.789 25.789 1.00 90.19 322 GLN A O 1
ATOM 2590 N N . LEU A 1 323 ? -25.538 -8.541 27.819 1.00 90.50 323 LEU A N 1
ATOM 2591 C CA . LEU A 1 323 ? -24.279 -8.175 28.479 1.00 90.50 323 LEU A CA 1
ATOM 2592 C C . LEU A 1 323 ? -23.090 -8.915 27.852 1.00 90.50 323 LEU A C 1
ATOM 2594 O O . LEU A 1 323 ? -22.048 -8.314 27.589 1.00 90.50 323 LEU A O 1
ATOM 2598 N N . THR A 1 324 ? -23.267 -10.204 27.556 1.00 90.12 324 THR A N 1
ATOM 2599 C CA . THR A 1 324 ? -22.250 -11.034 26.897 1.00 90.12 324 THR A CA 1
ATOM 2600 C C . THR A 1 324 ? -21.969 -10.545 25.476 1.00 90.12 324 THR A C 1
ATOM 2602 O O . THR A 1 324 ? -20.808 -10.420 25.081 1.00 90.12 324 THR A O 1
ATOM 2605 N N . GLN A 1 325 ? -23.016 -10.241 24.704 1.00 91.38 325 GLN A N 1
ATOM 2606 C CA . GLN A 1 325 ? -22.880 -9.704 23.349 1.00 91.38 325 GLN A CA 1
ATOM 2607 C C . GLN A 1 325 ? -22.196 -8.330 23.353 1.00 91.38 325 GLN A C 1
ATOM 2609 O O . GLN A 1 325 ? -21.236 -8.121 22.613 1.00 91.38 325 GLN A O 1
ATOM 2614 N N . ASN A 1 326 ? -22.630 -7.436 24.241 1.00 91.62 326 ASN A N 1
ATOM 2615 C CA . ASN A 1 326 ? -22.067 -6.100 24.408 1.00 91.62 326 ASN A CA 1
ATOM 2616 C C . ASN A 1 326 ? -20.587 -6.144 24.808 1.00 91.62 326 ASN A C 1
ATOM 2618 O O . ASN A 1 326 ? -19.799 -5.347 24.313 1.00 91.62 326 ASN A O 1
ATOM 2622 N N . SER A 1 327 ? -20.187 -7.079 25.675 1.00 90.69 327 SER A N 1
ATOM 2623 C CA . SER A 1 327 ? -18.783 -7.253 26.071 1.00 90.69 327 SER A CA 1
ATOM 2624 C C . SER A 1 327 ? -17.892 -7.664 24.893 1.00 90.69 327 SER A C 1
ATOM 2626 O O . SER A 1 327 ? -16.805 -7.107 24.712 1.00 90.69 327 SER A O 1
ATOM 2628 N N . LYS A 1 328 ? -18.366 -8.593 24.051 1.00 91.69 328 LYS A N 1
ATOM 2629 C CA . LYS A 1 328 ? -17.655 -8.995 22.826 1.00 91.69 328 LYS A CA 1
ATOM 2630 C C . LYS A 1 328 ? -17.516 -7.822 21.863 1.00 91.69 328 LYS A C 1
ATOM 2632 O O . LYS A 1 328 ? -16.402 -7.508 21.450 1.00 91.69 328 LYS A O 1
ATOM 2637 N N . GLU A 1 329 ? -18.625 -7.137 21.589 1.00 93.31 329 GLU A N 1
ATOM 2638 C CA . GLU A 1 329 ? -18.650 -5.967 20.712 1.00 93.31 329 GLU A CA 1
ATOM 2639 C C . GLU A 1 329 ? -17.720 -4.857 21.232 1.00 93.31 329 GLU A C 1
ATOM 2641 O O . GLU A 1 329 ? -16.920 -4.313 20.477 1.00 93.31 329 GLU A O 1
ATOM 2646 N N . TYR A 1 330 ? -17.732 -4.577 22.539 1.00 92.31 330 TYR A N 1
ATOM 2647 C CA . TYR A 1 330 ? -16.838 -3.606 23.175 1.00 92.31 330 TYR A CA 1
ATOM 2648 C C . TYR A 1 330 ? -15.353 -3.942 22.957 1.00 92.31 330 TYR A C 1
ATOM 2650 O O . TYR A 1 330 ? -14.539 -3.057 22.684 1.00 92.31 330 TYR A O 1
ATOM 2658 N N . SER A 1 331 ? -14.974 -5.221 23.060 1.00 90.31 331 SER A N 1
ATOM 2659 C CA . SER A 1 331 ? -13.596 -5.662 22.808 1.00 90.31 331 SER A CA 1
ATOM 2660 C C . SER A 1 331 ? -13.198 -5.503 21.339 1.00 90.31 331 SER A C 1
ATOM 2662 O O . SER A 1 331 ? -12.099 -5.030 21.043 1.00 90.31 331 SER A O 1
ATOM 2664 N N . GLU A 1 332 ? -14.084 -5.882 20.418 1.00 94.88 332 GLU A N 1
ATOM 2665 C CA . GLU A 1 332 ? -13.858 -5.768 18.974 1.00 94.88 332 GLU A CA 1
ATOM 2666 C C . GLU A 1 332 ? -13.712 -4.306 18.542 1.00 94.88 332 GLU A C 1
ATOM 2668 O O . GLU A 1 332 ? -12.739 -3.962 17.869 1.00 94.88 332 GLU A O 1
ATOM 2673 N N . LEU A 1 333 ? -14.603 -3.432 19.015 1.00 95.19 333 LEU A N 1
ATOM 2674 C CA . LEU A 1 333 ? -14.570 -1.997 18.734 1.00 95.19 333 LEU A CA 1
ATOM 2675 C C . LEU A 1 333 ? -13.294 -1.328 19.261 1.00 95.19 333 LEU A C 1
ATOM 2677 O O . LEU A 1 333 ? -12.698 -0.514 18.559 1.00 95.19 333 LEU A O 1
ATOM 2681 N N . ASN A 1 334 ? -12.818 -1.696 20.455 1.00 92.56 334 ASN A N 1
ATOM 2682 C CA . ASN A 1 334 ? -11.550 -1.173 20.980 1.00 92.56 334 ASN A CA 1
ATOM 2683 C C . ASN A 1 334 ? -10.334 -1.639 20.167 1.00 92.56 334 ASN A C 1
ATOM 2685 O O . ASN A 1 334 ? -9.402 -0.863 19.944 1.00 92.56 334 ASN A O 1
ATOM 2689 N N . LYS A 1 335 ? -10.328 -2.892 19.694 1.00 94.62 335 LYS A N 1
ATOM 2690 C CA . LYS A 1 335 ? -9.274 -3.392 18.794 1.00 94.62 335 LYS A CA 1
ATOM 2691 C C . LYS A 1 335 ? -9.291 -2.652 17.459 1.00 94.62 335 LYS A C 1
ATOM 2693 O O . LYS A 1 335 ? -8.232 -2.282 16.955 1.00 94.62 335 LYS A O 1
ATOM 2698 N N . GLU A 1 336 ? -10.478 -2.416 16.904 1.00 95.00 336 GLU A N 1
ATOM 2699 C CA . GLU A 1 336 ? -10.648 -1.641 15.676 1.00 95.00 336 GLU A CA 1
ATOM 2700 C C . GLU A 1 336 ? -10.152 -0.199 15.859 1.00 95.00 336 GLU A C 1
ATOM 2702 O O . GLU A 1 336 ? -9.343 0.277 15.062 1.00 95.00 336 GLU A O 1
ATOM 2707 N N . GLN A 1 337 ? -10.552 0.463 16.949 1.00 94.31 337 GLN A N 1
ATOM 2708 C CA . GLN A 1 337 ? -10.102 1.810 17.299 1.00 94.31 337 GLN A CA 1
ATOM 2709 C C . GLN A 1 337 ? -8.573 1.891 17.377 1.00 94.31 337 GLN A C 1
ATOM 2711 O O . GLN A 1 337 ? -7.971 2.773 16.762 1.00 94.31 337 GLN A O 1
ATOM 2716 N N . ALA A 1 338 ? -7.937 0.958 18.090 1.00 93.94 338 ALA A N 1
ATOM 2717 C CA . ALA A 1 338 ? -6.483 0.904 18.208 1.00 93.94 338 ALA A CA 1
ATOM 2718 C C . ALA A 1 338 ? -5.803 0.729 16.839 1.00 93.94 338 ALA A C 1
ATOM 2720 O O . ALA A 1 338 ? -4.839 1.432 16.537 1.00 93.94 338 ALA A O 1
ATOM 2721 N N . ALA A 1 339 ? -6.338 -0.145 15.980 1.00 93.69 339 ALA A N 1
ATOM 2722 C CA . ALA A 1 339 ? -5.804 -0.370 14.640 1.00 93.69 339 ALA A CA 1
ATOM 2723 C C . ALA A 1 339 ? -5.939 0.863 13.727 1.00 93.69 339 ALA A C 1
ATOM 2725 O O . ALA A 1 339 ? -5.034 1.143 12.936 1.00 93.69 339 ALA A O 1
ATOM 2726 N N . ILE A 1 340 ? -7.046 1.612 13.817 1.00 92.44 340 ILE A N 1
ATOM 2727 C CA . ILE A 1 340 ? -7.228 2.861 13.060 1.00 92.44 340 ILE A CA 1
ATOM 2728 C C . ILE A 1 340 ? -6.235 3.925 13.547 1.00 92.44 340 ILE A C 1
ATOM 2730 O O . ILE A 1 340 ? -5.537 4.523 12.727 1.00 92.44 340 ILE A O 1
ATOM 2734 N N . ILE A 1 341 ? -6.102 4.114 14.863 1.00 91.81 341 ILE A N 1
ATOM 2735 C CA . ILE A 1 341 ? -5.155 5.079 15.449 1.00 91.81 341 ILE A CA 1
ATOM 2736 C C . ILE A 1 341 ? -3.711 4.734 15.058 1.00 91.81 341 ILE A C 1
ATOM 2738 O O . ILE A 1 341 ? -2.939 5.611 14.670 1.00 91.81 341 ILE A O 1
ATOM 2742 N N . GLU A 1 342 ? -3.336 3.455 15.092 1.00 90.75 342 GLU A N 1
ATOM 2743 C CA . GLU A 1 342 ? -2.006 3.008 14.673 1.00 90.75 342 GLU A CA 1
ATOM 2744 C C . GLU A 1 342 ? -1.734 3.329 13.192 1.00 90.75 342 GLU A C 1
ATOM 2746 O O . GLU A 1 342 ? -0.653 3.818 12.847 1.00 90.75 342 GLU A O 1
ATOM 2751 N N . LYS A 1 343 ? -2.719 3.104 12.309 1.00 87.31 343 LYS A N 1
ATOM 2752 C CA . LYS A 1 343 ? -2.623 3.467 10.886 1.00 87.31 343 LYS A CA 1
ATOM 2753 C C . LYS A 1 343 ? -2.449 4.974 10.696 1.00 87.31 343 LYS A C 1
ATOM 2755 O O . LYS A 1 343 ? -1.610 5.375 9.891 1.00 87.31 343 LYS A O 1
ATOM 2760 N N . GLN A 1 344 ? -3.187 5.798 11.440 1.00 86.38 344 GLN A N 1
ATOM 2761 C CA . GLN A 1 344 ? -3.063 7.258 11.386 1.00 86.38 344 GLN A CA 1
ATOM 2762 C C . GLN A 1 344 ? -1.678 7.728 11.847 1.00 86.38 344 GLN A C 1
ATOM 2764 O O . GLN A 1 344 ? -1.015 8.478 11.128 1.00 86.38 344 GLN A O 1
ATOM 2769 N N . ASN A 1 345 ? -1.180 7.211 12.973 1.00 86.00 345 ASN A N 1
ATOM 2770 C CA . ASN A 1 345 ? 0.151 7.543 13.493 1.00 86.00 345 ASN A CA 1
ATOM 2771 C C . ASN A 1 345 ? 1.270 7.158 12.513 1.00 86.00 345 ASN A C 1
ATOM 2773 O O . ASN A 1 345 ? 2.210 7.924 12.299 1.00 86.00 345 ASN A O 1
ATOM 2777 N N . LYS A 1 346 ? 1.154 5.998 11.852 1.00 82.88 346 LYS A N 1
ATOM 2778 C CA . LYS A 1 346 ? 2.097 5.568 10.804 1.00 82.88 346 LYS A CA 1
ATOM 2779 C C . LYS A 1 346 ? 2.121 6.498 9.588 1.00 82.88 346 LYS A C 1
ATOM 2781 O O . LYS A 1 346 ? 3.148 6.554 8.914 1.00 82.88 346 LYS A O 1
ATOM 2786 N N . ARG A 1 347 ? 1.018 7.192 9.286 1.00 78.44 347 ARG A N 1
ATOM 2787 C CA . ARG A 1 347 ? 0.959 8.188 8.204 1.00 78.44 347 ARG A CA 1
ATOM 2788 C C . ARG A 1 347 ? 1.504 9.552 8.633 1.00 78.44 347 ARG A C 1
ATOM 2790 O O . ARG A 1 347 ? 2.126 10.198 7.805 1.00 78.44 347 ARG A O 1
ATOM 2797 N N . LEU A 1 348 ? 1.293 9.964 9.887 1.00 74.00 348 LEU A N 1
ATOM 2798 C CA . LEU A 1 348 ? 1.771 11.249 10.424 1.00 74.00 348 LEU A CA 1
ATOM 2799 C C . LEU A 1 348 ? 3.286 11.286 10.675 1.00 74.00 348 LEU A C 1
ATOM 2801 O O . LEU A 1 348 ? 3.896 12.341 10.559 1.00 74.00 348 LEU A O 1
ATOM 2805 N N . ASN A 1 349 ? 3.899 10.146 11.002 1.00 66.94 349 ASN A N 1
ATOM 2806 C CA . ASN A 1 349 ? 5.342 10.041 11.260 1.00 66.94 349 ASN A CA 1
ATOM 2807 C C . ASN A 1 349 ? 6.197 9.889 9.978 1.00 66.94 349 ASN A C 1
ATOM 2809 O O . ASN A 1 349 ? 7.315 9.375 10.045 1.00 66.94 349 ASN A O 1
ATOM 2813 N N . ARG A 1 350 ? 5.672 10.277 8.811 1.00 57.09 350 ARG A N 1
ATOM 2814 C CA . ARG A 1 350 ? 6.343 10.259 7.500 1.00 57.09 350 ARG A CA 1
ATOM 2815 C C . ARG A 1 350 ? 6.351 11.658 6.915 1.00 57.09 350 ARG A C 1
ATOM 2817 O O . ARG A 1 350 ? 7.365 11.988 6.263 1.00 57.09 350 ARG A O 1
#

Secondary structure (DSSP, 8-state):
-HHHHHHHHHHHHHHHHHHHHHHHHH-HHHHHHHHHHHHHHS-HHHHHHHHHH--SS--HHHHHHHIIIIIHHHHHHHHHHHH-HHHHHHHHHHHT--HHHHHHHHHHHHHHHHHHHHHHHHHHHS---SSS-TTTTHHHHHHHHHHHTS-HHHHHHHHHHHHHHHHHHHHHHHTT-----TTS-HHHHHHHHHHHHHHHHHHHHHHHHHHHHHHHHHHHHHHGGGGHHHHHHHTT--HHHHHHHHHHHHHHHHTS-HHHHT-HHHHHHHHHHHHHHHHHHHHHHHHHTSSS--HHHHHHHHHHHHHHHHHHHTS-HHHHHHHHHHHHHHHHHHHHHHHHHHHHHHHHT-